Protein AF-A0A1Y3BRL7-F1 (afdb_monomer)

Sequence (358 aa):
RIEVNDNQQLIIEQSYDAEPAPTTIEWQKDGQTLPTSKRIQSSIDAGKQIVRLVIDKATSEDAGNYVCMIANNLGTAKQNTQVLVKSSAPKFLRKFEAVQVKEHEKAIFTAQYDAAATGTRIEFSKDDKLIKLDERIQLKQEQDGQFSLIINDASSDDEGKYKCKIKNDQGSDEADANLVIVKQVAAPEFKEKLQNLQTQVNDENVQLAVKVDGQPPPSVQWFHDGKPISQSSNELPFKIIDKDDGSTLIIPKVVPEHAGNYVCRSKNAQGQDETSAELIVKCAPYVVKHLEDVESNVGQDVNLTAIIKGTPKPDVVWTCNEKKIAPTDKKTERYDEASCEYSLVIHKFQEDDSGEYQ

pLDDT: mean 93.75, std 4.82, range [62.12, 98.44]

Secondary structure (DSSP, 8-state):
-EEEETTSPEEEEEE---SSPPSEEEEEETTEE----SSEEEEEETTTTEEEEEESS--GGG-EEEEEEEE-SS-EEEEEEEEEEEPPPP-EEE----EEEETTSPEEEEEEE-TTSTT-EEEEEETTEEPPP-SSEEEEE-GGGEEEEEESS--GGG-EEEEEEEEETTEEEEEEEEEEEE---EEEEEEE----EEEETT-SEEEEEEEEEEESPPEEEEEETTEEP-TT-SSS--EEEEETTEEEEEEES--GGG-EEEEEEEEETTEEEEEEEEEEEEEEEEEEE--------TTS-EEEEEEEEEESPPP---EETTEEPPPBTTEEEEEETTTTEEEEEETT--GGG-S-B-

Mean predicted aligned error: 11.74 Å

InterPro domains:
  IPR003598 Immunoglobulin subtype 2 [SM00408] (5-75)
  IPR003598 Immunoglobulin subtype 2 [SM00408] (201-271)
  IPR003598 Immunoglobulin subtype 2 [SM00408] (297-358)
  IPR003599 Immunoglobulin domain subtype [SM00409] (2-86)
  IPR003599 Immunoglobulin domain subtype [SM00409] (96-182)
  IPR003599 Immunoglobulin domain subtype [SM00409] (195-282)
  IPR007110 Immunoglobulin-like domain [PS50835] (1-84)
  IPR007110 Immunoglobulin-like domain [PS50835] (90-180)
  IPR007110 Immunoglobulin-like domain [PS50835] (188-280)
  IPR007110 Immunoglobulin-like domain [PS50835] (285-358)
  IPR013098 Immunoglobulin I-set [PF07679] (2-85)
  IPR013098 Immunoglobulin I-set [PF07679] (90-180)
  IPR013098 Immunoglobulin I-set [PF07679] (188-281)
  IPR013098 Immunoglobulin I-set [PF07679] (285-358)
  IPR013783 Immunoglobulin-like fold [G3DSA:2.60.40.10] (1-88)
  IPR013783 Immunoglobulin-like fold [G3DSA:2.60.40.10] (89-183)
  IPR013783 Immunoglobulin-like fold [G3DSA:2.60.40.10] (184-283)
  IPR013783 Immunoglobulin-like fold [G3DSA:2.60.40.10] (284-358)
  IPR036179 Immunoglobulin-like domain superfamily [SSF48726] (16-86)
  IPR036179 Immunoglobulin-like domain superfamily [SSF48726] (90-182)

Nearest PDB structures (foldseek):
  1ya5-assembly1_B  TM=8.426E-01  e=7.537E-19  Homo sapiens
  6fwx-assembly2_B  TM=4.700E-01  e=4.300E-19  Homo sapiens
  4wrm-assembly1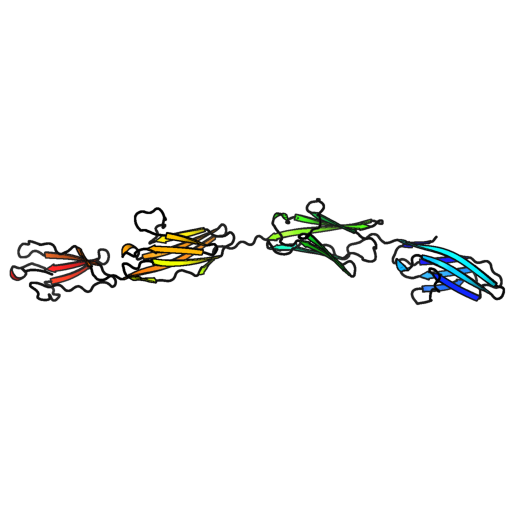_A  TM=3.027E-01  e=1.875E-17  Homo sapiens
  2jll-assembly1_A  TM=3.665E-01  e=1.221E-14  Homo sapiens
  2xyc-assembly1_A  TM=3.779E-01  e=9.394E-14  Homo sapiens

Structure (mmCIF, N/CA/C/O backbone):
data_AF-A0A1Y3BRL7-F1
#
_entry.id   AF-A0A1Y3BRL7-F1
#
loop_
_atom_site.group_PDB
_atom_site.id
_atom_site.type_symbol
_atom_site.label_atom_id
_atom_site.label_alt_id
_atom_site.label_comp_id
_atom_site.label_asym_id
_atom_site.label_entity_id
_atom_site.label_seq_id
_atom_site.pdbx_PDB_ins_code
_atom_site.Cartn_x
_atom_site.Cartn_y
_atom_site.Cartn_z
_atom_site.occupancy
_atom_site.B_iso_or_equiv
_atom_site.auth_seq_id
_atom_site.auth_comp_id
_atom_site.auth_asym_id
_atom_site.auth_atom_id
_atom_site.pdbx_PDB_model_num
ATOM 1 N N . ARG A 1 1 ? -3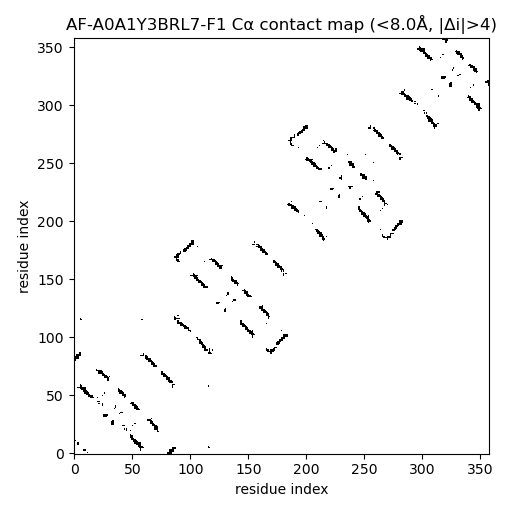8.279 -2.862 52.562 1.00 86.00 1 ARG A N 1
ATOM 2 C CA . ARG A 1 1 ? -37.442 -2.970 51.343 1.00 86.00 1 ARG A CA 1
ATOM 3 C C . ARG A 1 1 ? -36.018 -2.626 51.737 1.00 86.00 1 ARG A C 1
ATOM 5 O O . ARG A 1 1 ? -35.857 -1.649 52.456 1.00 86.00 1 ARG A O 1
ATOM 12 N N . ILE A 1 2 ? -35.040 -3.416 51.309 1.00 93.44 2 ILE A N 1
ATOM 13 C CA . ILE A 1 2 ? -33.608 -3.201 51.542 1.00 93.44 2 ILE A CA 1
ATOM 14 C C . ILE A 1 2 ? -32.948 -2.933 50.192 1.00 93.44 2 ILE A C 1
ATOM 16 O O . ILE A 1 2 ? -33.287 -3.573 49.197 1.00 93.44 2 ILE A O 1
ATOM 20 N N . GLU A 1 3 ? -32.038 -1.969 50.158 1.00 91.94 3 GLU A N 1
ATOM 21 C CA . GLU A 1 3 ? -31.237 -1.656 48.980 1.00 91.94 3 GLU A CA 1
ATOM 22 C C . GLU A 1 3 ? -29.764 -1.810 49.338 1.00 91.94 3 GLU A C 1
ATOM 24 O O . GLU A 1 3 ? -29.326 -1.318 50.376 1.00 91.94 3 GLU A O 1
ATOM 29 N N . VAL A 1 4 ? -29.015 -2.497 48.485 1.00 90.81 4 VAL A N 1
ATOM 30 C CA . VAL A 1 4 ? -27.577 -2.727 48.647 1.00 90.81 4 VAL A CA 1
ATOM 31 C C . VAL A 1 4 ? -26.896 -2.460 47.312 1.00 90.81 4 VAL A C 1
ATOM 33 O O . VAL A 1 4 ? -27.490 -2.717 46.267 1.00 90.81 4 VAL A O 1
ATOM 36 N N . ASN A 1 5 ? -25.683 -1.916 47.321 1.00 86.00 5 ASN A N 1
ATOM 37 C CA . ASN A 1 5 ? -24.916 -1.793 46.085 1.00 86.00 5 ASN A CA 1
ATOM 38 C C . ASN A 1 5 ? -24.221 -3.120 45.765 1.00 86.00 5 ASN A C 1
ATOM 40 O O . ASN A 1 5 ? -23.852 -3.875 46.665 1.00 86.00 5 ASN A O 1
ATOM 44 N N . ASP A 1 6 ? -24.019 -3.381 44.483 1.00 85.06 6 ASP A N 1
ATOM 45 C CA . ASP A 1 6 ? -23.290 -4.540 43.989 1.00 85.06 6 ASP A CA 1
ATOM 46 C C . ASP A 1 6 ? -21.889 -4.623 44.626 1.00 85.06 6 ASP A C 1
ATOM 48 O O . ASP A 1 6 ? -21.263 -3.602 44.939 1.00 85.06 6 ASP A O 1
ATOM 52 N N . ASN A 1 7 ? -21.427 -5.845 44.888 1.00 83.50 7 ASN A N 1
ATOM 53 C CA . ASN A 1 7 ? -20.212 -6.176 45.637 1.00 83.50 7 ASN A CA 1
ATOM 54 C C . ASN A 1 7 ? -20.150 -5.690 47.101 1.00 83.50 7 ASN A C 1
ATOM 56 O O . ASN A 1 7 ? -19.140 -5.928 47.769 1.00 83.50 7 ASN A O 1
ATOM 60 N N . GLN A 1 8 ? -21.201 -5.068 47.648 1.00 88.62 8 GLN A N 1
ATOM 61 C CA . GLN A 1 8 ? -21.295 -4.788 49.085 1.00 88.62 8 GLN A CA 1
ATOM 62 C C . GLN A 1 8 ? -21.966 -5.933 49.846 1.00 88.62 8 GLN A C 1
ATOM 64 O O . GLN A 1 8 ? -22.638 -6.788 49.276 1.00 88.62 8 GLN A O 1
ATOM 69 N N . GLN A 1 9 ? -21.776 -5.956 51.162 1.00 94.75 9 GLN A N 1
ATOM 70 C CA . GLN A 1 9 ? -22.430 -6.928 52.027 1.00 94.75 9 GLN A CA 1
ATOM 71 C C . GLN A 1 9 ? -23.920 -6.587 52.177 1.00 94.75 9 GLN A C 1
ATOM 73 O O . GLN A 1 9 ? -24.270 -5.490 52.617 1.00 94.75 9 GLN A O 1
ATOM 78 N N . LEU A 1 10 ? -24.797 -7.535 51.847 1.00 96.00 10 LEU A N 1
ATOM 79 C CA . LEU A 1 10 ? -26.226 -7.438 52.130 1.00 96.00 10 LEU A CA 1
ATOM 80 C C . LEU A 1 10 ? -26.496 -7.982 53.529 1.00 96.00 10 LEU A C 1
ATOM 82 O O . LEU A 1 10 ? -26.147 -9.121 53.838 1.00 96.00 10 LEU A O 1
ATOM 86 N N . ILE A 1 11 ? -27.162 -7.180 54.356 1.00 96.94 11 ILE A N 1
ATOM 87 C CA . ILE A 1 11 ? -27.594 -7.573 55.695 1.00 96.94 11 ILE A CA 1
ATOM 88 C C . ILE A 1 11 ? -29.110 -7.416 55.769 1.00 96.94 11 ILE A C 1
ATOM 90 O O . ILE A 1 11 ? -29.628 -6.308 55.625 1.00 96.94 11 ILE A O 1
ATOM 94 N N . ILE A 1 12 ? -29.818 -8.520 56.006 1.00 96.44 12 ILE A N 1
ATOM 95 C CA . ILE A 1 12 ? -31.239 -8.506 56.362 1.00 96.44 12 ILE A CA 1
ATOM 96 C C . ILE A 1 12 ? -31.330 -8.783 57.853 1.00 96.44 12 ILE A C 1
ATOM 98 O O . ILE A 1 12 ? -31.041 -9.888 58.304 1.00 96.44 12 ILE A O 1
ATOM 102 N N . GLU A 1 13 ? -31.715 -7.767 58.613 1.00 95.94 13 GLU A N 1
ATOM 103 C CA . GLU A 1 13 ? -31.879 -7.851 60.058 1.00 95.94 13 GLU A CA 1
ATOM 104 C C . GLU A 1 13 ? -33.346 -7.633 60.422 1.00 95.94 13 GLU A C 1
ATOM 106 O O . GLU A 1 13 ? -33.973 -6.686 59.941 1.00 95.94 13 GLU A O 1
ATOM 111 N N . GLN A 1 14 ? -33.907 -8.526 61.235 1.00 94.12 14 GLN A N 1
ATOM 112 C CA . GLN A 1 14 ? -35.291 -8.437 61.695 1.00 94.12 14 GLN A CA 1
ATOM 113 C C . GLN A 1 14 ? -35.347 -8.692 63.199 1.00 94.12 14 GLN A C 1
ATOM 115 O O . GLN A 1 14 ? -34.755 -9.651 63.693 1.00 94.12 14 GLN A O 1
ATOM 120 N N . SER A 1 15 ? -36.060 -7.837 63.927 1.00 95.12 15 SER A N 1
ATOM 121 C CA . SER A 1 15 ? -36.380 -8.082 65.330 1.00 95.12 15 SER A CA 1
ATOM 122 C C . SER A 1 15 ? -37.530 -9.080 65.445 1.00 95.12 15 SER A C 1
ATOM 124 O O . SER A 1 15 ? -38.408 -9.141 64.580 1.00 95.12 15 SER A O 1
ATOM 126 N N . TYR A 1 16 ? -37.539 -9.848 66.526 1.00 94.81 16 TYR A N 1
ATOM 127 C CA . TYR A 1 16 ? -38.643 -10.731 66.876 1.00 94.81 16 TYR A CA 1
ATOM 128 C C . TYR A 1 16 ? -39.077 -10.492 68.319 1.00 94.81 16 TYR A C 1
ATOM 130 O O . TYR A 1 16 ? -38.299 -10.020 69.138 1.00 94.81 16 TYR A O 1
ATOM 138 N N . ASP A 1 17 ? -40.315 -10.857 68.630 1.00 94.19 17 ASP A N 1
ATOM 139 C CA . ASP A 1 17 ? -40.830 -10.885 69.996 1.00 94.19 17 ASP A CA 1
ATOM 140 C C . ASP A 1 17 ? -41.439 -12.269 70.234 1.00 94.19 17 ASP A C 1
ATOM 142 O O . ASP A 1 17 ? -42.497 -12.602 69.697 1.00 94.19 17 ASP A O 1
ATOM 146 N N . ALA A 1 18 ? -40.683 -13.135 70.907 1.00 89.81 18 ALA A N 1
ATOM 147 C CA . ALA A 1 18 ? -41.064 -14.520 71.148 1.00 89.81 18 ALA A CA 1
ATOM 148 C C . ALA A 1 18 ? -40.406 -15.040 72.427 1.00 89.81 18 ALA A C 1
ATOM 150 O O . ALA A 1 18 ? -39.186 -14.949 72.595 1.00 89.81 18 ALA A O 1
ATOM 151 N N . GLU A 1 19 ? -41.219 -15.650 73.288 1.00 91.12 19 GLU A N 1
ATOM 152 C CA . GLU A 1 19 ? -40.777 -16.332 74.497 1.00 91.12 19 GLU A CA 1
ATOM 153 C C . GLU A 1 19 ? -41.380 -17.749 74.535 1.00 91.12 19 GLU A C 1
ATOM 155 O O . GLU A 1 19 ? -42.604 -17.885 74.505 1.00 91.12 19 GLU A O 1
ATOM 160 N N . PRO A 1 20 ? -40.560 -18.820 74.565 1.00 93.62 20 PRO A N 1
ATOM 161 C CA . PRO A 1 20 ? -39.093 -18.834 74.508 1.00 93.62 20 PRO A CA 1
ATOM 162 C C . PRO A 1 20 ? -38.523 -18.309 73.179 1.00 93.62 20 PRO A C 1
ATOM 164 O O . PRO A 1 20 ? -39.216 -18.306 72.160 1.00 93.62 20 PRO A O 1
ATOM 167 N N . ALA A 1 21 ? -37.248 -17.906 73.178 1.00 93.62 21 ALA A N 1
ATOM 168 C CA . ALA A 1 21 ? -36.569 -17.457 71.964 1.00 93.62 21 ALA A CA 1
ATOM 169 C C . ALA A 1 21 ? -36.653 -18.517 70.839 1.00 93.62 21 ALA A C 1
ATOM 171 O O . ALA A 1 21 ? -36.630 -19.719 71.128 1.00 93.62 21 ALA A O 1
ATOM 172 N N . PRO A 1 22 ? -36.727 -18.104 69.560 1.00 95.12 22 PRO A N 1
ATOM 173 C CA . PRO A 1 22 ? -36.745 -19.021 68.431 1.00 95.12 22 PRO A CA 1
ATOM 174 C C . PRO A 1 22 ? -35.535 -19.952 68.437 1.00 95.12 22 PRO A C 1
ATOM 176 O O . PRO A 1 22 ? -34.395 -19.521 68.601 1.00 95.12 22 PRO A O 1
ATOM 179 N N . THR A 1 23 ? -35.791 -21.238 68.224 1.00 94.00 23 THR A N 1
ATOM 180 C CA . THR A 1 23 ? -34.758 -22.275 68.134 1.00 94.00 23 THR A CA 1
ATOM 181 C C . THR A 1 23 ? -34.309 -22.519 66.699 1.00 94.00 23 THR A C 1
ATOM 183 O O . THR A 1 23 ? -33.236 -23.073 66.479 1.00 94.00 23 THR A O 1
ATOM 186 N N . THR A 1 24 ? -35.116 -22.119 65.714 1.00 93.75 24 THR A N 1
ATOM 187 C CA . THR A 1 24 ? -34.815 -22.308 64.292 1.00 93.75 24 THR A CA 1
ATOM 188 C C . THR A 1 24 ? -35.116 -21.050 63.492 1.00 93.75 24 THR A C 1
ATOM 190 O O . THR A 1 24 ? -36.101 -20.358 63.757 1.00 93.75 24 THR A O 1
ATOM 193 N N . ILE A 1 25 ? -34.297 -20.813 62.471 1.00 95.62 25 ILE A N 1
ATOM 194 C CA . ILE A 1 25 ? -34.492 -19.790 61.450 1.00 95.62 25 ILE A CA 1
ATOM 195 C C . ILE A 1 25 ? -34.314 -20.421 60.071 1.00 95.62 25 ILE A C 1
ATOM 197 O O . ILE A 1 25 ? -33.352 -21.150 59.836 1.00 95.62 25 ILE A O 1
ATOM 201 N N . GLU A 1 26 ? -35.228 -20.118 59.160 1.00 96.12 26 GLU A N 1
ATOM 202 C CA . GLU A 1 26 ? -35.153 -20.485 57.752 1.00 96.12 26 GLU A CA 1
ATOM 203 C C . GLU A 1 26 ? -35.385 -19.237 56.898 1.00 96.12 26 GLU A C 1
ATOM 205 O O . GLU A 1 26 ? -36.304 -18.454 57.145 1.00 96.12 26 GLU A O 1
ATOM 210 N N . TRP A 1 27 ? -34.545 -19.053 55.884 1.00 97.38 27 TRP A N 1
ATOM 211 C CA . TRP A 1 27 ? -34.709 -18.001 54.890 1.00 97.38 27 TRP A CA 1
ATOM 212 C C . TRP A 1 27 ? -35.154 -18.612 53.571 1.00 97.38 27 TRP A C 1
ATOM 214 O O . TRP A 1 27 ? -34.623 -19.637 53.149 1.00 97.38 27 TRP A O 1
ATOM 224 N N . GLN A 1 28 ? -36.092 -17.958 52.897 1.00 97.56 28 GLN A N 1
ATOM 225 C CA . GLN A 1 28 ? -36.460 -18.265 51.520 1.00 97.56 28 GLN A CA 1
ATOM 226 C C . GLN A 1 28 ? -36.227 -17.045 50.637 1.00 97.56 28 GLN A C 1
ATOM 228 O O . GLN A 1 28 ? -36.593 -15.939 51.026 1.00 97.56 28 GLN A O 1
ATOM 233 N N . LYS A 1 29 ? -35.662 -17.244 49.447 1.00 97.19 29 LYS A N 1
ATOM 234 C CA . LYS A 1 29 ? -35.589 -16.241 48.381 1.00 97.19 29 LYS A CA 1
ATOM 235 C C . LYS A 1 29 ? -36.513 -16.676 47.253 1.00 97.19 29 LYS A C 1
ATOM 237 O O . LYS A 1 29 ? -36.387 -17.789 46.753 1.00 97.19 29 LYS A O 1
ATOM 242 N N . ASP A 1 30 ? -37.459 -15.818 46.887 1.00 96.44 30 ASP A N 1
ATOM 243 C CA . ASP A 1 30 ? -38.407 -16.050 45.789 1.00 96.44 30 ASP A CA 1
ATOM 244 C C . ASP A 1 30 ? -39.142 -17.409 45.903 1.00 96.44 30 ASP A C 1
ATOM 246 O O . ASP A 1 30 ? -39.432 -18.079 44.915 1.00 96.44 30 ASP A O 1
ATOM 250 N N . GLY A 1 31 ? -39.435 -17.827 47.142 1.00 94.06 31 GLY A N 1
ATOM 251 C CA . GLY A 1 31 ? -40.122 -19.085 47.464 1.00 94.06 31 GLY A CA 1
ATOM 252 C C . GLY A 1 31 ? -39.225 -20.323 47.576 1.00 94.06 31 GLY A C 1
ATOM 253 O O . GLY A 1 31 ? -39.727 -21.392 47.915 1.00 94.06 31 GLY A O 1
ATOM 254 N N . GLN A 1 32 ? -37.917 -20.203 47.339 1.00 96.06 32 GLN A N 1
ATOM 255 C CA . GLN A 1 32 ? -36.956 -21.300 47.490 1.00 96.06 32 GLN A CA 1
ATOM 256 C C . GLN A 1 32 ? -36.140 -21.141 48.771 1.00 96.06 32 GLN A C 1
ATOM 258 O O . GLN A 1 32 ? -35.668 -20.044 49.069 1.00 96.06 32 GLN A O 1
ATOM 263 N N . THR A 1 33 ? -35.946 -22.227 49.523 1.00 95.38 33 THR A N 1
ATOM 264 C CA . THR A 1 33 ? -35.093 -22.224 50.721 1.00 95.38 33 THR A CA 1
ATOM 265 C C . THR A 1 33 ? -33.673 -21.817 50.350 1.00 95.38 33 THR A C 1
ATOM 267 O O . THR A 1 33 ? -33.055 -22.396 49.457 1.00 95.38 33 THR A O 1
ATOM 270 N N . LEU A 1 34 ? -33.163 -20.803 51.043 1.00 95.25 34 LEU A N 1
ATOM 271 C CA . LEU A 1 34 ? -31.846 -20.241 50.810 1.00 95.25 34 LEU A CA 1
ATOM 272 C C . LEU A 1 34 ? -30.807 -21.037 51.619 1.00 95.25 34 LEU A C 1
ATOM 274 O O . LEU A 1 34 ? -30.842 -20.999 52.852 1.00 95.25 34 LEU A O 1
ATOM 278 N N . PRO A 1 35 ? -29.885 -21.766 50.970 1.00 92.38 35 PRO A N 1
ATOM 279 C CA . PRO A 1 35 ? -28.910 -22.583 51.678 1.00 92.38 35 PRO A CA 1
ATOM 280 C C . PRO A 1 35 ? -27.850 -21.718 52.367 1.00 92.38 35 PRO A C 1
ATOM 282 O O . PRO A 1 35 ? -27.392 -20.707 51.828 1.00 92.38 35 PRO A O 1
ATOM 285 N N . THR A 1 36 ? -27.401 -22.156 53.543 1.00 90.19 36 THR A N 1
ATOM 286 C CA . THR A 1 36 ? -26.259 -21.540 54.221 1.00 90.19 36 THR A CA 1
ATOM 287 C C . THR A 1 36 ? -24.946 -21.958 53.558 1.00 90.19 36 THR A C 1
ATOM 289 O O . THR A 1 36 ? -24.778 -23.075 53.068 1.00 90.19 36 THR A O 1
ATOM 292 N N . SER A 1 37 ? -23.991 -21.036 53.506 1.00 95.06 37 SER A N 1
ATOM 293 C CA . SER A 1 37 ? -22.660 -21.239 52.934 1.00 95.06 37 SER A CA 1
ATOM 294 C C . SER A 1 37 ? -21.662 -20.259 53.558 1.00 95.06 37 SER A C 1
ATOM 296 O O . SER A 1 37 ? -22.011 -19.457 54.421 1.00 95.06 37 SER A O 1
ATOM 298 N N . LYS A 1 38 ? -20.401 -20.264 53.102 1.00 94.94 38 LYS A N 1
ATOM 299 C CA . LYS A 1 38 ? -19.438 -19.225 53.510 1.00 94.94 38 LYS A CA 1
ATOM 300 C C . LYS A 1 38 ? -19.900 -17.818 53.109 1.00 94.94 38 LYS A C 1
ATOM 302 O O . LYS A 1 38 ? -19.640 -16.882 53.858 1.00 94.94 38 LYS A O 1
ATOM 307 N N . ARG A 1 39 ? -20.582 -17.698 51.960 1.00 96.00 39 ARG A N 1
ATOM 308 C CA . ARG A 1 39 ? -21.109 -16.436 51.419 1.00 96.00 39 ARG A CA 1
ATOM 309 C C . ARG A 1 39 ? -22.421 -16.024 52.085 1.00 96.00 39 ARG A C 1
ATOM 311 O O . ARG A 1 39 ? -22.633 -14.839 52.289 1.00 96.00 39 ARG A O 1
ATOM 318 N N . ILE A 1 40 ? -23.283 -16.992 52.405 1.00 97.25 40 ILE A N 1
ATOM 319 C CA . ILE A 1 40 ? -24.639 -16.774 52.929 1.00 97.25 40 ILE A CA 1
ATOM 320 C C . ILE A 1 40 ? -24.722 -17.325 54.352 1.00 97.25 40 ILE A C 1
ATOM 322 O O . ILE A 1 40 ? -24.769 -18.538 54.549 1.00 97.25 40 ILE A O 1
ATOM 326 N N . GLN A 1 41 ? -24.759 -16.447 55.347 1.00 96.75 41 GLN A N 1
ATOM 327 C CA . GLN A 1 41 ? -24.772 -16.823 56.761 1.00 96.75 41 GLN A CA 1
ATOM 328 C C . GLN A 1 41 ? -26.053 -16.336 57.432 1.00 96.75 41 GLN A C 1
ATOM 330 O O . GLN A 1 41 ? -26.456 -15.191 57.242 1.00 96.75 41 GLN A O 1
ATOM 335 N N . SER A 1 42 ? -26.677 -17.187 58.245 1.00 96.00 42 SER A N 1
ATOM 336 C CA . SER A 1 42 ? -27.856 -16.835 59.040 1.00 96.00 42 SER A CA 1
ATOM 337 C C . SER A 1 42 ? -27.609 -17.065 60.526 1.00 96.00 42 SER A C 1
ATOM 339 O O . SER A 1 42 ? -27.034 -18.090 60.895 1.00 96.00 42 SER A O 1
ATOM 341 N N . SER A 1 43 ? -28.074 -16.160 61.383 1.00 95.38 43 SER A N 1
ATOM 342 C CA . SER A 1 43 ? -27.909 -16.271 62.836 1.00 95.38 43 SER A CA 1
ATOM 343 C C . SER A 1 43 ? -29.102 -15.719 63.619 1.00 95.38 43 SER A C 1
ATOM 345 O O . SER A 1 43 ? -29.877 -14.903 63.117 1.00 95.38 43 SER A O 1
ATOM 347 N N . ILE A 1 44 ? -29.232 -16.184 64.865 1.00 95.38 44 ILE A N 1
ATOM 348 C CA . ILE A 1 44 ? -30.176 -15.687 65.871 1.00 95.38 44 ILE A CA 1
ATOM 349 C C . ILE A 1 44 ? -29.342 -15.089 67.011 1.00 95.38 44 ILE A C 1
ATOM 351 O O . ILE A 1 44 ? -28.540 -15.796 67.622 1.00 95.38 44 ILE A O 1
ATOM 355 N N . ASP A 1 45 ? -29.509 -13.799 67.293 1.00 94.56 45 ASP A N 1
ATOM 356 C CA . ASP A 1 45 ? -28.962 -13.124 68.474 1.00 94.56 45 ASP A CA 1
ATOM 357 C C . ASP A 1 45 ? -30.077 -13.008 69.519 1.00 94.56 45 ASP A C 1
ATOM 359 O O . ASP A 1 45 ? -30.864 -12.058 69.525 1.00 94.56 45 ASP A O 1
ATOM 363 N N . ALA A 1 46 ? -30.160 -14.013 70.396 1.00 92.19 46 ALA A N 1
ATOM 364 C CA . ALA A 1 46 ? -31.212 -14.085 71.404 1.00 92.19 46 ALA A CA 1
ATOM 365 C C . ALA A 1 46 ? -31.136 -12.964 72.447 1.00 92.19 46 ALA A C 1
ATOM 367 O O . ALA A 1 46 ? -32.170 -12.539 72.957 1.00 92.19 46 ALA A O 1
ATOM 368 N N . GLY A 1 47 ? -29.932 -12.452 72.729 1.00 92.44 47 GLY A N 1
ATOM 369 C CA . GLY A 1 47 ? -29.738 -11.350 73.671 1.00 92.44 47 GLY A CA 1
ATOM 370 C C . GLY A 1 47 ? -30.280 -10.021 73.147 1.00 92.44 47 GLY A C 1
ATOM 371 O O . GLY A 1 47 ? -30.710 -9.185 73.938 1.00 92.44 47 GLY A O 1
ATOM 372 N N . LYS A 1 48 ? -30.292 -9.836 71.821 1.00 94.88 48 LYS A N 1
ATOM 373 C CA . LYS A 1 48 ? -30.858 -8.647 71.163 1.00 94.88 48 LYS A CA 1
ATOM 374 C C . LYS A 1 48 ? -32.244 -8.866 70.564 1.00 94.88 48 LYS A C 1
ATOM 376 O O . LYS A 1 48 ? -32.799 -7.920 70.019 1.00 94.88 48 LYS A O 1
ATOM 381 N N . GLN A 1 49 ? -32.777 -10.086 70.646 1.00 95.44 49 GLN A N 1
ATOM 382 C CA . GLN A 1 49 ? -34.016 -10.504 69.984 1.00 95.44 49 GLN A CA 1
ATOM 383 C C . GLN A 1 49 ? -34.022 -10.203 68.475 1.00 95.44 49 GLN A C 1
ATOM 385 O O . GLN A 1 49 ? -34.979 -9.663 67.918 1.00 95.44 49 GLN A O 1
ATOM 390 N N . ILE A 1 50 ? -32.918 -10.536 67.804 1.00 96.31 50 ILE A N 1
ATOM 391 C CA . ILE A 1 50 ? -32.716 -10.255 66.383 1.00 96.31 50 ILE A CA 1
ATOM 392 C C . ILE A 1 50 ? -32.366 -11.534 65.633 1.00 96.31 50 ILE A C 1
ATOM 394 O O . ILE A 1 50 ? -31.598 -12.369 66.107 1.00 96.31 50 ILE A O 1
ATOM 398 N N . VAL A 1 51 ? -32.877 -11.649 64.415 1.00 96.25 51 VAL A N 1
ATOM 399 C CA . VAL A 1 51 ? -32.399 -12.597 63.416 1.00 96.25 51 VAL A CA 1
ATOM 400 C C . VAL A 1 51 ? -31.719 -11.879 62.261 1.00 96.25 51 VAL A C 1
ATOM 402 O O . VAL A 1 51 ? -32.143 -10.796 61.851 1.00 96.25 51 VAL A O 1
ATOM 405 N N . ARG A 1 52 ? -30.656 -12.481 61.724 1.00 96.56 52 ARG A N 1
ATOM 406 C CA . ARG A 1 52 ? -29.828 -11.868 60.683 1.00 96.56 52 ARG A CA 1
ATOM 407 C C . ARG A 1 52 ? -29.546 -12.838 59.541 1.00 96.56 52 ARG A C 1
ATOM 409 O O . ARG A 1 52 ? -29.206 -13.993 59.785 1.00 96.56 52 ARG A O 1
ATOM 416 N N . LEU A 1 53 ? -29.637 -12.344 58.309 1.00 97.44 53 LEU A N 1
ATOM 417 C CA . LEU A 1 53 ? -29.049 -12.931 57.105 1.00 97.44 53 LEU A CA 1
ATOM 418 C C . LEU A 1 53 ? -27.938 -12.009 56.608 1.00 97.44 53 LEU A C 1
ATOM 420 O O . LEU A 1 53 ? -28.162 -10.812 56.439 1.00 97.44 53 LEU A O 1
ATOM 424 N N . VAL A 1 54 ? -26.760 -12.564 56.355 1.00 97.56 54 VAL A N 1
ATOM 425 C CA . VAL A 1 54 ? -25.624 -11.866 55.755 1.00 97.56 54 VAL A CA 1
ATOM 426 C C . VAL A 1 54 ? -25.272 -12.560 54.449 1.00 97.56 54 VAL A C 1
ATOM 428 O O . VAL A 1 54 ? -24.972 -13.754 54.452 1.00 97.56 54 VAL A O 1
ATOM 431 N N . ILE A 1 55 ? -25.293 -11.815 53.347 1.00 97.19 55 ILE A N 1
ATOM 432 C CA . ILE A 1 55 ? -24.784 -12.258 52.048 1.00 97.19 55 ILE A CA 1
ATOM 433 C C . ILE A 1 55 ? -23.557 -11.410 51.712 1.00 97.19 55 ILE A C 1
ATOM 435 O O . ILE A 1 55 ? -23.661 -10.195 51.531 1.00 97.19 55 ILE A O 1
ATOM 439 N N . ASP A 1 56 ? -22.387 -12.042 51.665 1.00 94.69 56 ASP A N 1
ATOM 440 C CA . ASP A 1 56 ? -21.145 -11.381 51.267 1.00 94.69 56 ASP A CA 1
ATOM 441 C C . ASP A 1 56 ? -21.099 -11.167 49.747 1.00 94.69 56 ASP A C 1
ATOM 443 O O . ASP A 1 56 ? -21.469 -12.065 48.984 1.00 94.69 56 ASP A O 1
ATOM 447 N N . LYS A 1 57 ? -20.636 -9.980 49.332 1.00 90.06 57 LYS A N 1
ATOM 448 C CA . LYS A 1 57 ? -20.584 -9.515 47.934 1.00 90.06 57 LYS A CA 1
ATOM 449 C C . LYS A 1 57 ? -21.893 -9.770 47.177 1.00 90.06 57 LYS A C 1
ATOM 451 O O . LYS A 1 57 ? -21.993 -10.699 46.376 1.00 90.06 57 LYS A O 1
ATOM 456 N N . ALA A 1 58 ? -22.902 -8.952 47.467 1.00 90.62 58 ALA A N 1
ATOM 457 C CA . ALA A 1 58 ? -24.192 -9.010 46.795 1.00 90.62 58 ALA A CA 1
ATOM 458 C C . ALA A 1 58 ? -24.031 -8.830 45.280 1.00 90.62 58 ALA A C 1
ATOM 460 O O . ALA A 1 58 ? -23.280 -7.965 44.834 1.00 90.62 58 ALA A O 1
ATOM 461 N N . THR A 1 59 ? -24.765 -9.632 44.519 1.00 88.31 59 THR A N 1
ATOM 462 C CA . THR A 1 59 ? -24.832 -9.596 43.055 1.00 88.31 59 THR A CA 1
ATOM 463 C C . THR A 1 59 ? -26.259 -9.321 42.599 1.00 88.31 59 THR A C 1
ATOM 465 O O . THR A 1 59 ? -27.203 -9.451 43.378 1.00 88.31 59 THR A O 1
ATOM 468 N N . SER A 1 60 ? -26.463 -9.007 41.320 1.00 85.50 60 SER A N 1
ATOM 469 C CA . SER A 1 60 ? -27.822 -8.879 40.765 1.00 85.50 60 SER A CA 1
ATOM 470 C C . SER A 1 60 ? -28.720 -10.111 41.001 1.00 85.50 60 SER A C 1
ATOM 472 O O . SER A 1 60 ? -29.930 -9.952 41.163 1.00 85.50 60 SER A O 1
ATOM 474 N N . GLU A 1 61 ? -28.149 -11.316 41.118 1.00 89.75 61 GLU A N 1
ATOM 475 C CA . GLU A 1 61 ? -28.882 -12.554 41.427 1.00 89.75 61 GLU A CA 1
ATOM 476 C C . GLU A 1 61 ? -29.430 -12.590 42.859 1.00 89.75 61 GLU A C 1
ATOM 478 O O . GLU A 1 61 ? -30.397 -13.302 43.138 1.00 89.75 61 GLU A O 1
ATOM 483 N N . ASP A 1 62 ? -28.853 -11.802 43.768 1.00 93.12 62 ASP A N 1
ATOM 484 C CA . ASP A 1 62 ? -29.303 -11.684 45.154 1.00 93.12 62 ASP A CA 1
ATOM 485 C C . ASP A 1 62 ? -30.518 -10.752 45.293 1.00 93.12 62 ASP A C 1
ATOM 487 O O . ASP A 1 62 ? -31.145 -10.720 46.354 1.00 93.12 62 ASP A O 1
ATOM 491 N N . ALA A 1 63 ? -30.905 -10.027 44.238 1.00 93.06 63 ALA A N 1
ATOM 492 C CA . ALA A 1 63 ? -32.150 -9.267 44.220 1.00 93.06 63 ALA A CA 1
ATOM 493 C C . ALA A 1 63 ? -33.357 -10.216 44.216 1.00 93.06 63 ALA A C 1
ATOM 495 O O . ALA A 1 63 ? -33.350 -11.260 43.561 1.00 93.06 63 ALA A O 1
ATOM 496 N N . GLY A 1 64 ? -34.406 -9.861 44.953 1.00 95.19 64 GLY A N 1
ATOM 497 C CA . GLY A 1 64 ? -35.590 -10.707 45.071 1.00 95.19 64 GLY A CA 1
ATOM 498 C C . GLY A 1 64 ? -36.363 -10.470 46.356 1.00 95.19 64 GLY A C 1
ATOM 499 O O . GLY A 1 64 ? -36.081 -9.547 47.126 1.00 95.19 64 GLY A O 1
ATOM 500 N N . ASN A 1 65 ? -37.362 -11.307 46.580 1.00 97.38 65 ASN A N 1
ATOM 501 C CA . ASN A 1 65 ? -38.210 -11.256 47.754 1.00 97.38 65 ASN A CA 1
ATOM 502 C C . ASN A 1 65 ? -37.765 -12.303 48.786 1.00 97.38 65 ASN A C 1
ATOM 504 O O . ASN A 1 65 ? -37.806 -13.503 48.516 1.00 97.38 65 ASN A O 1
ATOM 508 N N . TYR A 1 66 ? -37.363 -11.850 49.973 1.00 97.56 66 TYR A N 1
ATOM 509 C CA . TYR A 1 66 ? -36.848 -12.695 51.047 1.00 97.56 66 TYR A CA 1
ATOM 510 C C . TYR A 1 66 ? -37.884 -12.888 52.148 1.00 97.56 66 TYR A C 1
ATOM 512 O O . TYR A 1 66 ? -38.363 -11.916 52.729 1.00 97.56 66 TYR A O 1
ATOM 520 N N . VAL A 1 67 ? -38.169 -14.139 52.493 1.00 97.56 67 VAL A N 1
ATOM 521 C CA . VAL A 1 67 ? -39.033 -14.507 53.616 1.00 97.56 67 VAL A CA 1
ATOM 522 C C . VAL A 1 67 ? -38.168 -15.076 54.734 1.00 97.56 67 VAL A C 1
ATOM 524 O O . VAL A 1 67 ? -37.500 -16.089 54.546 1.00 97.56 67 VAL A O 1
ATOM 527 N N . CYS A 1 68 ? -38.196 -14.438 55.900 1.00 96.75 68 CYS A N 1
ATOM 528 C CA . CYS A 1 68 ? -37.673 -15.009 57.135 1.00 96.75 68 CYS A CA 1
ATOM 529 C C . CYS A 1 68 ? -38.767 -15.837 57.803 1.00 96.75 68 CYS A C 1
ATOM 531 O O . CYS A 1 68 ? -39.903 -15.370 57.912 1.00 96.75 68 CYS A O 1
ATOM 533 N N . MET A 1 69 ? -38.439 -17.037 58.266 1.00 96.12 69 MET A N 1
ATOM 534 C CA . MET A 1 69 ? -39.324 -17.894 59.046 1.00 96.12 69 MET A CA 1
ATOM 535 C C . MET A 1 69 ? -38.601 -18.314 60.319 1.00 96.12 69 MET A C 1
ATOM 537 O O . MET A 1 69 ? -37.538 -18.926 60.261 1.00 96.12 69 MET A O 1
ATOM 541 N N . ILE A 1 70 ? -39.178 -17.988 61.468 1.00 96.12 70 ILE A N 1
ATOM 542 C CA . ILE A 1 70 ? -38.641 -18.349 62.782 1.00 96.12 70 ILE A CA 1
ATOM 543 C C . ILE A 1 70 ? -39.616 -19.280 63.492 1.00 96.12 70 ILE A C 1
ATOM 545 O O . ILE A 1 70 ? -40.830 -19.151 63.316 1.00 96.12 70 ILE A O 1
ATOM 549 N N . ALA A 1 71 ? -39.102 -20.209 64.295 1.00 95.94 71 ALA A N 1
ATOM 550 C CA . ALA A 1 71 ? -39.943 -21.102 65.086 1.00 95.94 71 ALA A CA 1
ATOM 551 C C . ALA A 1 71 ? -39.350 -21.415 66.460 1.00 95.94 71 ALA A C 1
ATOM 553 O O . ALA A 1 71 ? -38.129 -21.481 66.632 1.00 95.94 71 ALA A O 1
ATOM 554 N N . ASN A 1 72 ? -40.240 -21.636 67.422 1.00 94.12 72 ASN A N 1
ATOM 555 C CA . ASN A 1 72 ? -39.964 -22.239 68.723 1.00 94.12 72 ASN A CA 1
ATOM 556 C C . ASN A 1 72 ? -40.957 -23.395 68.963 1.00 94.12 72 ASN A C 1
ATOM 558 O O . ASN A 1 72 ? -41.687 -23.812 68.064 1.00 94.12 72 ASN A O 1
ATOM 562 N N . ASN A 1 73 ? -41.006 -23.916 70.187 1.00 94.81 73 ASN A N 1
ATOM 563 C CA . ASN A 1 73 ? -41.934 -24.979 70.579 1.00 94.81 73 ASN A CA 1
ATOM 564 C C . ASN A 1 73 ? -43.415 -24.551 70.644 1.00 94.81 73 ASN A C 1
ATOM 566 O O . ASN A 1 73 ? -44.274 -25.417 70.795 1.00 94.81 73 ASN A O 1
ATOM 570 N N . LEU A 1 74 ? -43.719 -23.254 70.561 1.00 94.75 74 LEU A N 1
ATOM 571 C CA . LEU A 1 74 ? -45.080 -22.715 70.634 1.00 94.75 74 LEU A CA 1
ATOM 572 C C . LEU A 1 74 ? -45.656 -22.373 69.258 1.00 94.75 74 LEU A C 1
ATOM 574 O O . LEU A 1 74 ? -46.875 -22.351 69.098 1.00 94.75 74 LEU A O 1
ATOM 578 N N . GLY A 1 75 ? -44.811 -22.122 68.258 1.00 93.88 75 GLY A N 1
ATOM 579 C CA . GLY A 1 75 ? -45.278 -21.848 66.907 1.00 93.88 75 GLY A CA 1
ATOM 580 C C . GLY A 1 75 ? -44.221 -21.263 65.982 1.00 93.88 75 GLY A C 1
ATOM 581 O O . GLY A 1 75 ? -43.019 -21.311 66.243 1.00 93.88 75 GLY A O 1
ATOM 582 N N . THR A 1 76 ? -44.707 -20.709 64.871 1.00 95.12 76 THR A N 1
ATOM 583 C CA . THR A 1 76 ? -43.892 -20.145 63.791 1.00 95.12 76 THR A CA 1
ATOM 584 C C . THR A 1 76 ? -44.355 -18.737 63.438 1.00 95.12 76 THR A C 1
ATOM 586 O O . THR A 1 76 ? -45.561 -18.504 63.345 1.00 95.12 76 THR A O 1
ATOM 589 N N . ALA A 1 77 ? -43.424 -17.840 63.131 1.00 95.19 77 ALA A N 1
ATOM 590 C CA . ALA A 1 77 ? -43.710 -16.531 62.547 1.00 95.19 77 ALA A CA 1
ATOM 591 C C . ALA A 1 77 ? -42.969 -16.373 61.215 1.00 95.19 77 ALA A C 1
ATOM 593 O O . ALA A 1 77 ? -41.913 -16.976 61.011 1.00 95.19 77 ALA A O 1
ATOM 594 N N . LYS A 1 78 ? -43.528 -15.572 60.299 1.00 95.56 78 LYS A N 1
ATOM 595 C CA . LYS A 1 78 ? -42.920 -15.278 58.995 1.00 95.56 78 LYS A CA 1
ATOM 596 C C . LYS A 1 78 ? -42.951 -13.786 58.707 1.00 95.56 78 LYS A C 1
ATOM 598 O O . LYS A 1 78 ? -43.947 -13.133 59.009 1.00 95.56 78 LYS A O 1
ATOM 603 N N . GLN A 1 79 ? -41.901 -13.273 58.077 1.00 95.44 79 GLN A N 1
ATOM 604 C CA . GLN A 1 79 ? -41.825 -11.877 57.660 1.00 95.44 79 GLN A CA 1
ATOM 605 C C . GLN A 1 79 ? -41.170 -11.738 56.290 1.00 95.44 79 GLN A C 1
ATOM 607 O O . GLN A 1 79 ? -40.188 -12.414 55.991 1.00 95.44 79 GLN A O 1
ATOM 612 N N . ASN A 1 80 ? -41.710 -10.842 55.465 1.00 95.69 80 ASN A N 1
ATOM 613 C CA . ASN A 1 80 ? -41.301 -10.683 54.074 1.00 95.69 80 ASN A CA 1
ATOM 614 C C . ASN A 1 80 ? -40.492 -9.394 53.847 1.00 95.69 80 ASN A C 1
ATOM 616 O O . ASN A 1 80 ? -40.763 -8.358 54.455 1.00 95.69 80 ASN A O 1
ATOM 620 N N . THR A 1 81 ? -39.477 -9.429 52.986 1.00 95.88 81 THR A N 1
ATOM 621 C CA . THR A 1 81 ? -38.577 -8.302 52.710 1.00 95.88 81 THR A CA 1
ATOM 622 C C . THR A 1 81 ? -38.099 -8.314 51.262 1.00 95.88 81 THR A C 1
ATOM 624 O O . THR A 1 81 ? -37.329 -9.173 50.851 1.00 95.88 81 THR A O 1
ATOM 627 N N . GLN A 1 82 ? -38.481 -7.291 50.497 1.00 96.56 82 GLN A N 1
ATOM 628 C CA . GLN A 1 82 ? -37.926 -7.069 49.163 1.00 96.56 82 GLN A CA 1
ATOM 629 C C . GLN A 1 82 ? -36.489 -6.536 49.247 1.00 96.56 82 GLN A C 1
ATOM 631 O O . GLN A 1 82 ? -36.259 -5.519 49.911 1.00 96.56 82 GLN A O 1
ATOM 636 N N . VAL A 1 83 ? -35.570 -7.160 48.516 1.00 95.69 83 VAL A N 1
ATOM 637 C CA . VAL A 1 83 ? -34.183 -6.726 48.309 1.00 95.69 83 VAL A CA 1
ATOM 638 C C . VAL A 1 83 ? -34.004 -6.250 46.869 1.00 95.69 83 VAL A C 1
ATOM 640 O O . VAL A 1 83 ? -34.420 -6.923 45.924 1.00 95.69 83 VAL A O 1
ATOM 643 N N . LEU A 1 84 ? -33.361 -5.094 46.708 1.00 91.25 84 LEU A N 1
ATOM 644 C CA . LEU A 1 84 ? -32.845 -4.605 45.433 1.00 91.25 84 LEU A CA 1
ATOM 645 C C . LEU A 1 84 ? -31.321 -4.486 45.517 1.00 91.25 84 LEU A C 1
ATOM 647 O O . LEU A 1 84 ? -30.806 -3.857 46.442 1.00 91.25 84 LEU A O 1
ATOM 651 N N . VAL A 1 85 ? -30.624 -5.021 44.517 1.00 89.25 85 VAL A N 1
ATOM 652 C CA . VAL A 1 85 ? -29.184 -4.807 44.341 1.00 89.25 85 VAL A CA 1
ATOM 653 C C . VAL A 1 85 ? -28.978 -3.743 43.265 1.00 89.25 85 VAL A C 1
ATOM 655 O O . VAL A 1 85 ? -29.422 -3.908 42.129 1.00 89.25 85 VAL A O 1
ATOM 658 N N . LYS A 1 86 ? -28.374 -2.612 43.636 1.00 84.62 86 LYS A N 1
ATOM 659 C CA . LYS A 1 86 ? -28.042 -1.508 42.730 1.00 84.62 86 LYS A CA 1
ATOM 660 C C . LYS A 1 86 ? -26.676 -1.758 42.107 1.00 84.62 86 LYS A C 1
ATOM 662 O O . LYS A 1 86 ? -25.716 -1.989 42.829 1.00 84.62 86 LYS A O 1
ATOM 667 N N . SER A 1 87 ? -26.577 -1.651 40.786 1.00 83.06 87 SER A N 1
ATOM 668 C CA . SER A 1 87 ? -25.290 -1.687 40.082 1.00 83.06 87 SER A CA 1
ATOM 669 C C . SER A 1 87 ? -24.327 -0.608 40.599 1.00 83.06 87 SER A C 1
ATOM 671 O O . SER A 1 87 ? -24.762 0.402 41.144 1.00 83.06 87 SER A O 1
ATOM 673 N N . SER A 1 88 ? -23.023 -0.769 40.386 1.00 86.25 88 SER A N 1
ATOM 674 C CA . SER A 1 88 ? -22.042 0.316 40.525 1.00 86.25 88 SER A CA 1
ATOM 675 C C . SER A 1 88 ? -21.964 1.160 39.242 1.00 86.25 88 SER A C 1
ATOM 677 O O . SER A 1 88 ? -22.421 0.727 38.181 1.00 86.25 88 SER A O 1
ATOM 679 N N . ALA A 1 89 ? -21.402 2.374 39.326 1.00 90.69 89 ALA A N 1
ATOM 680 C CA . ALA A 1 89 ? -21.047 3.155 38.138 1.00 90.69 89 ALA A CA 1
ATOM 681 C C . ALA A 1 89 ? -19.896 2.458 37.383 1.00 90.69 89 ALA A C 1
ATOM 683 O O . ALA A 1 89 ? -18.932 2.039 38.033 1.00 90.69 89 ALA A O 1
ATOM 684 N N . PRO A 1 90 ? -19.964 2.341 36.044 1.00 93.94 90 PRO A N 1
ATOM 685 C CA . PRO A 1 90 ? -18.963 1.625 35.271 1.00 93.94 90 PRO A CA 1
ATOM 686 C C . PRO A 1 90 ? -17.618 2.340 35.332 1.00 93.94 90 PRO A C 1
ATOM 688 O O . PRO A 1 90 ? -17.554 3.570 35.346 1.00 93.94 90 PRO A O 1
ATOM 691 N N . LYS A 1 91 ? -16.542 1.555 35.351 1.00 94.81 91 LYS A N 1
ATOM 692 C CA . LYS A 1 91 ? -15.162 2.048 35.341 1.00 94.81 91 LYS A CA 1
ATOM 693 C C . LYS A 1 91 ? -14.340 1.265 34.342 1.00 94.81 91 LYS A C 1
ATOM 695 O O . LYS A 1 91 ? -14.474 0.042 34.259 1.00 94.81 91 LYS A O 1
ATOM 700 N N . PHE A 1 92 ? -13.463 1.955 33.626 1.00 97.44 92 PHE A N 1
ATOM 701 C CA . PHE A 1 92 ? -12.472 1.285 32.799 1.00 97.44 92 PHE A CA 1
ATOM 702 C C . PHE A 1 92 ? -11.451 0.560 33.676 1.00 97.44 92 PHE A C 1
ATOM 704 O O . PHE A 1 92 ? -10.775 1.176 34.498 1.00 97.44 92 PHE A O 1
ATOM 711 N N . LEU A 1 93 ? -11.309 -0.744 33.452 1.00 96.56 93 LEU A N 1
ATOM 712 C CA . LEU A 1 93 ? -10.182 -1.539 33.942 1.00 96.56 93 LEU A CA 1
ATOM 713 C C . LEU A 1 93 ? -8.995 -1.419 32.980 1.00 96.56 93 LEU A C 1
ATOM 715 O O . LEU A 1 93 ? -7.849 -1.314 33.412 1.00 96.56 93 LEU A O 1
ATOM 719 N N . ARG A 1 94 ? -9.283 -1.359 31.673 1.00 96.94 94 ARG A N 1
ATOM 720 C CA . ARG A 1 94 ? -8.319 -1.066 30.611 1.00 96.94 94 ARG A CA 1
ATOM 721 C C . ARG A 1 94 ? -8.920 -0.065 29.628 1.00 96.94 94 ARG A C 1
ATOM 723 O O . ARG A 1 94 ? -9.974 -0.321 29.049 1.00 96.94 94 ARG A O 1
ATOM 730 N N . LYS A 1 95 ? -8.251 1.075 29.457 1.00 95.19 95 LYS A N 1
ATOM 731 C CA . LYS A 1 95 ? -8.632 2.129 28.503 1.00 95.19 95 LYS A CA 1
ATOM 732 C C . LYS A 1 95 ? -8.074 1.831 27.110 1.00 95.19 95 LYS A C 1
ATOM 734 O O . LYS A 1 95 ? -7.231 0.950 26.959 1.00 95.19 95 LYS A O 1
ATOM 739 N N . PHE A 1 96 ? -8.540 2.580 26.113 1.00 87.94 96 PHE A N 1
ATOM 740 C CA . PHE A 1 96 ? -7.940 2.552 24.783 1.00 87.94 96 PHE A CA 1
ATOM 741 C C . PHE A 1 96 ? -6.474 2.965 24.816 1.00 87.94 96 PHE A C 1
ATOM 743 O O . PHE A 1 96 ? -6.062 3.810 25.609 1.00 87.94 96 PHE A O 1
ATOM 750 N N . GLU A 1 97 ? -5.727 2.407 23.876 1.00 92.88 97 GLU A N 1
ATOM 751 C CA . GLU A 1 97 ? -4.386 2.843 23.523 1.00 92.88 97 GLU A CA 1
ATOM 752 C C . GLU A 1 97 ? -4.424 3.424 22.105 1.00 92.88 97 GLU A C 1
ATOM 754 O O . GLU A 1 97 ? -5.341 3.135 21.331 1.00 92.88 97 GLU A O 1
ATOM 759 N N . ALA A 1 98 ? -3.457 4.283 21.776 1.00 96.31 98 ALA A N 1
ATOM 760 C CA . ALA A 1 98 ? -3.340 4.821 20.427 1.00 96.31 98 ALA A CA 1
ATOM 761 C C . ALA A 1 98 ? -3.093 3.685 19.423 1.00 96.31 98 ALA A C 1
ATOM 763 O O . ALA A 1 98 ? -2.288 2.789 19.677 1.00 96.31 98 ALA A O 1
ATOM 764 N N . VAL A 1 99 ? -3.779 3.744 18.284 1.00 97.12 99 VAL A N 1
ATOM 765 C CA . VAL A 1 99 ? -3.699 2.739 17.222 1.00 97.12 99 VAL A CA 1
ATOM 766 C C . VAL A 1 99 ? -3.068 3.380 15.994 1.00 97.12 99 VAL A C 1
ATOM 768 O O . VAL A 1 99 ? -3.441 4.480 15.592 1.00 97.12 99 VAL A O 1
ATOM 771 N N . GLN A 1 100 ? -2.122 2.676 15.382 1.00 96.44 100 GLN A N 1
ATOM 772 C CA . GLN A 1 100 ? -1.522 3.050 14.109 1.00 96.44 100 GLN A CA 1
ATOM 773 C C . GLN A 1 100 ? -1.658 1.870 13.152 1.00 96.44 100 GLN A C 1
ATOM 775 O O . GLN A 1 100 ? -1.219 0.767 13.474 1.00 96.44 100 GLN A O 1
ATOM 780 N N . VAL A 1 101 ? -2.264 2.100 11.990 1.00 96.38 101 VAL A N 1
ATOM 781 C CA . VAL A 1 101 ? -2.461 1.074 10.953 1.00 96.38 101 VAL A CA 1
ATOM 782 C C . VAL A 1 101 ? -2.148 1.644 9.583 1.00 96.38 101 VAL A C 1
ATOM 784 O O . VAL A 1 101 ? -2.116 2.865 9.408 1.00 96.38 101 VAL A O 1
ATOM 787 N N . LYS A 1 102 ? -1.900 0.775 8.604 1.00 93.06 102 LYS A N 1
ATOM 788 C CA . LYS A 1 102 ? -1.801 1.225 7.217 1.00 93.06 102 LYS A CA 1
ATOM 789 C C . LYS A 1 102 ? -3.196 1.457 6.644 1.00 93.06 102 LYS A C 1
ATOM 791 O O . LYS A 1 102 ? -4.168 0.850 7.087 1.00 93.06 102 LYS A O 1
ATOM 796 N N . GLU A 1 103 ? -3.284 2.327 5.647 1.00 92.56 103 GLU A N 1
ATOM 797 C CA . GLU A 1 103 ? -4.513 2.496 4.867 1.00 92.56 103 GLU A CA 1
ATOM 798 C C . GLU A 1 103 ? -4.995 1.133 4.327 1.00 92.56 103 GLU A C 1
ATOM 800 O O . GLU A 1 103 ? -4.178 0.285 3.954 1.00 92.56 103 GLU A O 1
ATOM 805 N N . HIS A 1 104 ? -6.309 0.919 4.347 1.00 91.50 104 HIS A N 1
ATOM 806 C CA . HIS A 1 104 ? -7.031 -0.320 4.030 1.00 91.50 104 HIS A CA 1
ATOM 807 C C . HIS A 1 104 ? -6.886 -1.490 5.023 1.00 91.50 104 HIS A C 1
ATOM 809 O O . HIS A 1 104 ? -7.558 -2.515 4.881 1.00 91.50 104 HIS A O 1
ATOM 815 N N . GLU A 1 105 ? -6.075 -1.363 6.077 1.00 95.00 105 GLU A N 1
ATOM 816 C CA . GLU A 1 105 ? -6.040 -2.351 7.163 1.00 95.00 105 GLU A CA 1
ATOM 817 C C . GLU A 1 105 ? -7.171 -2.123 8.183 1.00 95.00 105 GLU A C 1
ATOM 819 O O . GLU A 1 105 ? -7.881 -1.116 8.170 1.00 95.00 105 GLU A O 1
ATOM 824 N N . LYS A 1 106 ? -7.367 -3.091 9.088 1.00 97.00 106 LYS A N 1
ATOM 825 C CA . LYS A 1 106 ? -8.342 -2.973 10.180 1.00 97.00 106 LYS A CA 1
ATOM 826 C C . LYS A 1 106 ? -7.734 -2.225 11.360 1.00 97.00 106 LYS A C 1
ATOM 828 O O . LYS A 1 106 ? -6.732 -2.679 11.908 1.00 97.00 106 LYS A O 1
ATOM 833 N N . ALA A 1 107 ? -8.391 -1.167 11.826 1.00 97.75 107 ALA A N 1
ATOM 834 C CA . ALA A 1 107 ? -8.072 -0.542 13.108 1.00 97.75 107 ALA A CA 1
ATOM 835 C C . ALA A 1 107 ? -8.922 -1.159 14.225 1.00 97.75 107 ALA A C 1
ATOM 837 O O . ALA A 1 107 ? -10.139 -1.293 14.080 1.00 97.75 107 ALA A O 1
ATOM 838 N N . ILE A 1 108 ? -8.293 -1.544 15.339 1.00 97.75 108 ILE A N 1
ATOM 839 C CA . ILE A 1 108 ? -8.972 -2.199 16.464 1.00 97.75 108 ILE A CA 1
ATOM 840 C C . ILE A 1 108 ? -8.599 -1.492 17.765 1.00 97.75 108 ILE A C 1
ATOM 842 O O . ILE A 1 108 ? -7.470 -1.602 18.237 1.00 97.75 108 ILE A O 1
ATOM 846 N N . PHE A 1 109 ? -9.568 -0.812 18.373 1.00 97.44 109 PHE A N 1
ATOM 847 C CA . PHE A 1 109 ? -9.441 -0.289 19.731 1.00 97.44 109 PHE A CA 1
ATOM 848 C C . PHE A 1 109 ? -9.995 -1.304 20.715 1.00 97.44 109 PHE A C 1
ATOM 850 O O . PHE A 1 109 ? -11.180 -1.618 20.652 1.00 97.44 109 PHE A O 1
ATOM 857 N N . THR A 1 110 ? -9.174 -1.785 21.645 1.00 96.69 110 THR A N 1
ATOM 858 C CA . THR A 1 110 ? -9.599 -2.724 22.691 1.00 96.69 110 THR A CA 1
ATOM 859 C C . THR A 1 110 ? -9.696 -2.028 24.043 1.00 96.69 110 THR A C 1
ATOM 861 O O . THR A 1 110 ? -8.786 -1.286 24.414 1.00 96.69 110 THR A O 1
ATOM 864 N N . ALA A 1 111 ? -10.748 -2.311 24.805 1.00 97.31 111 ALA A N 1
ATOM 865 C CA . ALA A 1 111 ? -10.897 -1.853 26.183 1.00 97.31 111 ALA A CA 1
ATOM 866 C C . ALA A 1 111 ? -11.579 -2.912 27.048 1.00 97.31 111 ALA A C 1
ATOM 868 O O . ALA A 1 111 ? -12.120 -3.902 26.551 1.00 97.31 111 ALA A O 1
ATOM 869 N N . GLN A 1 112 ? -11.545 -2.683 28.357 1.00 97.62 112 GLN A N 1
ATOM 870 C CA . GLN A 1 112 ? -12.234 -3.504 29.339 1.00 97.62 112 GLN A CA 1
ATOM 871 C C . GLN A 1 112 ? -12.822 -2.625 30.438 1.00 97.62 112 GLN A C 1
ATOM 873 O O . GLN A 1 112 ? -12.136 -1.740 30.959 1.00 97.62 112 GLN A O 1
ATOM 878 N N . TYR A 1 113 ? -14.073 -2.878 30.810 1.00 95.94 113 TYR A N 1
ATOM 879 C CA . TYR A 1 113 ? -14.723 -2.248 31.957 1.00 95.94 113 TYR A CA 1
ATOM 880 C C . TYR A 1 113 ? -15.072 -3.275 33.036 1.00 95.94 113 TYR A C 1
ATOM 882 O O . TYR A 1 113 ? -15.071 -4.478 32.785 1.00 95.94 113 TYR A O 1
ATOM 890 N N . ASP A 1 114 ? -15.356 -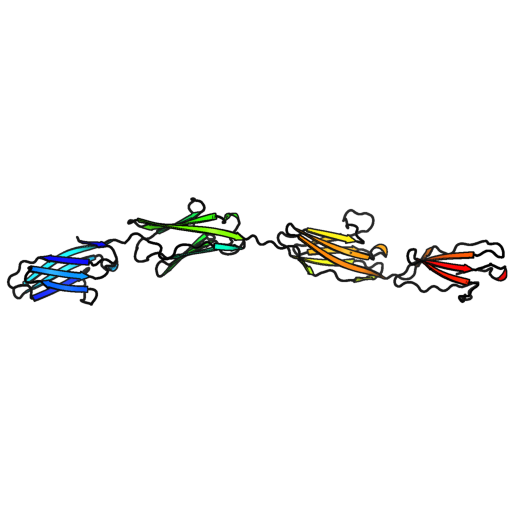2.797 34.245 1.00 91.81 114 ASP A N 1
ATOM 891 C CA . ASP A 1 114 ? -15.837 -3.644 35.336 1.00 91.81 114 ASP A CA 1
ATOM 892 C C . ASP A 1 114 ? -17.220 -4.224 34.997 1.00 91.81 114 ASP A C 1
ATOM 894 O O . ASP A 1 114 ? -18.236 -3.529 35.076 1.00 91.81 114 ASP A O 1
ATOM 898 N N . ALA A 1 115 ? -17.257 -5.501 34.610 1.00 87.69 115 ALA A N 1
ATOM 899 C CA . ALA A 1 115 ? -18.475 -6.194 34.194 1.00 87.69 115 ALA A CA 1
ATOM 900 C C . ALA A 1 115 ? -19.537 -6.299 35.302 1.00 87.69 115 ALA A C 1
ATOM 902 O O . ALA A 1 115 ? -20.712 -6.504 34.992 1.00 87.69 115 ALA A O 1
ATOM 903 N N . ALA A 1 116 ? -19.156 -6.110 36.572 1.00 83.00 116 ALA A N 1
ATOM 904 C CA . ALA A 1 116 ? -20.094 -6.036 37.690 1.00 83.00 116 ALA A CA 1
ATOM 905 C C . ALA A 1 116 ? -21.025 -4.808 37.591 1.00 83.00 116 ALA A C 1
ATOM 907 O O . ALA A 1 116 ? -22.145 -4.818 38.106 1.00 83.00 116 ALA A O 1
ATOM 908 N N . ALA A 1 117 ? -20.616 -3.765 36.856 1.00 87.38 117 ALA A N 1
ATOM 909 C CA . ALA A 1 117 ? -21.474 -2.639 36.511 1.00 87.38 117 ALA A CA 1
ATOM 910 C C . ALA A 1 117 ? -22.504 -3.050 35.438 1.00 87.38 117 ALA A C 1
ATOM 912 O O . ALA A 1 117 ? -22.371 -2.751 34.246 1.00 87.38 117 ALA A O 1
ATOM 913 N N . THR A 1 118 ? -23.548 -3.762 35.857 1.00 84.06 118 THR A N 1
ATOM 914 C CA . THR A 1 118 ? -24.657 -4.196 34.997 1.00 84.06 118 THR A CA 1
ATOM 915 C C . THR A 1 118 ? -25.364 -3.027 34.292 1.00 84.06 118 THR A C 1
ATOM 917 O O . THR A 1 118 ? -25.356 -1.876 34.743 1.00 84.06 118 THR A O 1
ATOM 920 N N . GLY A 1 119 ? -25.969 -3.317 33.135 1.00 87.50 119 GLY A N 1
ATOM 921 C CA . GLY A 1 119 ? -26.679 -2.316 32.328 1.00 87.50 119 GLY A CA 1
ATOM 922 C C . GLY A 1 119 ? -25.776 -1.281 31.645 1.00 87.50 119 GLY A C 1
ATOM 923 O O . GLY A 1 119 ? -26.279 -0.271 31.152 1.00 87.50 119 GLY A O 1
ATOM 924 N N . THR A 1 120 ? -24.460 -1.513 31.610 1.00 92.88 120 THR A N 1
ATOM 925 C CA . THR A 1 120 ? -23.502 -0.615 30.960 1.00 92.88 120 THR A CA 1
ATOM 926 C C . THR A 1 120 ? -23.716 -0.570 29.451 1.00 92.88 120 THR A C 1
ATOM 928 O O . THR A 1 120 ? -23.747 -1.593 28.770 1.00 92.88 120 THR A O 1
ATOM 931 N N . ARG A 1 121 ? -23.851 0.646 28.925 1.00 95.56 121 ARG A N 1
ATOM 932 C CA . ARG A 1 121 ? -23.905 0.954 27.494 1.00 95.56 121 ARG A CA 1
ATOM 933 C C . ARG A 1 121 ? -22.587 1.580 27.069 1.00 95.56 121 ARG A C 1
ATOM 935 O O . ARG A 1 121 ? -22.009 2.360 27.825 1.00 95.56 121 ARG A O 1
ATOM 942 N N . ILE A 1 122 ? -22.158 1.264 25.853 1.00 97.25 122 ILE A N 1
ATOM 943 C CA . ILE A 1 122 ? -20.907 1.736 25.262 1.00 97.25 122 ILE A CA 1
ATOM 944 C C . ILE A 1 122 ? -21.254 2.667 24.103 1.00 97.25 122 ILE A C 1
ATOM 946 O O . ILE A 1 122 ? -22.006 2.290 23.206 1.00 97.25 122 ILE A O 1
ATOM 950 N N . GLU A 1 123 ? -20.713 3.878 24.125 1.00 97.31 123 GLU A N 1
ATOM 951 C CA . GLU A 1 123 ? -20.878 4.881 23.076 1.00 97.31 123 GLU A CA 1
ATOM 952 C C . GLU A 1 123 ? -19.504 5.348 22.604 1.00 97.31 123 GLU A C 1
ATOM 954 O O . GLU A 1 123 ? -18.612 5.588 23.419 1.00 97.31 123 GLU A O 1
ATOM 959 N N . PHE A 1 124 ? -19.337 5.492 21.291 1.00 97.75 124 PHE A N 1
ATOM 960 C CA . PHE A 1 124 ? -18.098 5.979 20.694 1.00 97.75 124 PHE A CA 1
ATOM 961 C C . PHE A 1 124 ? -18.346 7.290 19.963 1.00 97.75 124 PHE A C 1
ATOM 963 O O . PHE A 1 124 ? -19.362 7.447 19.283 1.00 97.75 124 PHE A O 1
ATOM 970 N N . SER A 1 125 ? -17.400 8.214 20.055 1.00 97.44 125 SER A N 1
ATOM 971 C CA . SER A 1 125 ? -17.364 9.412 19.225 1.00 97.44 125 SER A CA 1
ATOM 972 C C . SER A 1 125 ? -15.996 9.588 18.577 1.00 97.44 125 SER A C 1
ATOM 974 O O . SER A 1 125 ? -14.974 9.204 19.145 1.00 97.44 125 SER A O 1
ATOM 976 N N . LYS A 1 126 ? -15.992 10.167 17.378 1.00 97.00 126 LYS A N 1
ATOM 977 C CA . LYS A 1 126 ? -14.798 10.610 16.663 1.00 97.00 126 LYS A CA 1
ATOM 978 C C . LYS A 1 126 ? -14.862 12.126 16.546 1.00 97.00 126 LYS A C 1
ATOM 980 O O . LYS A 1 126 ? -15.861 12.643 16.047 1.00 97.00 126 LYS A O 1
ATOM 985 N N . ASP A 1 127 ? -13.839 12.822 17.032 1.00 92.06 127 ASP A N 1
ATOM 986 C CA . ASP A 1 127 ? -13.764 14.291 17.007 1.00 92.06 127 ASP A CA 1
ATOM 987 C C . ASP A 1 127 ? -15.066 14.939 17.536 1.00 92.06 127 ASP A C 1
ATOM 989 O O . ASP A 1 127 ? -15.677 15.807 16.912 1.00 92.06 127 ASP A O 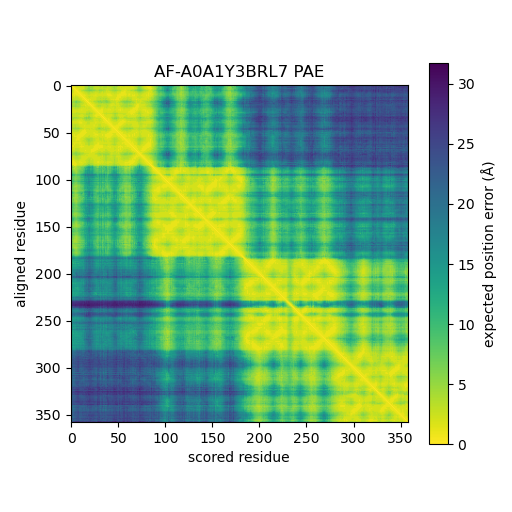1
ATOM 993 N N . ASP A 1 128 ? -15.538 14.410 18.673 1.00 90.25 128 ASP A N 1
ATOM 994 C CA . ASP A 1 128 ? -16.782 14.763 19.376 1.00 90.25 128 ASP A CA 1
ATOM 995 C C . ASP A 1 128 ? -18.101 14.529 18.605 1.00 90.25 128 ASP A C 1
ATOM 997 O O . ASP A 1 128 ? -19.180 14.877 19.091 1.00 90.25 128 ASP A O 1
ATOM 1001 N N . LYS A 1 129 ? -18.066 13.849 17.453 1.00 95.31 129 LYS A N 1
ATOM 1002 C CA . LYS A 1 129 ? -19.261 13.378 16.734 1.00 95.31 129 LYS A CA 1
ATOM 1003 C C . LYS A 1 129 ? -19.535 11.913 17.038 1.00 95.31 129 LYS A C 1
ATOM 1005 O O . LYS A 1 129 ? -18.643 11.076 16.936 1.00 95.31 129 LYS A O 1
ATOM 1010 N N . LEU A 1 130 ? -20.776 11.593 17.400 1.00 96.44 130 LEU A N 1
ATOM 1011 C CA . LEU A 1 130 ? -21.183 10.219 17.697 1.00 96.44 130 LEU A CA 1
ATOM 1012 C C . LEU A 1 130 ? -20.978 9.322 16.469 1.00 96.44 130 LEU A C 1
ATOM 1014 O O . LEU A 1 130 ? -21.433 9.646 15.371 1.00 96.44 130 LEU A O 1
ATOM 1018 N N . ILE A 1 131 ? -20.311 8.190 16.668 1.00 97.12 131 ILE A N 1
ATOM 1019 C CA . ILE A 1 131 ? -20.098 7.189 15.627 1.00 97.12 131 ILE A CA 1
ATOM 1020 C C . ILE A 1 131 ? -21.363 6.347 15.500 1.00 97.12 131 ILE A C 1
ATOM 1022 O O . ILE A 1 131 ? -21.879 5.814 16.485 1.00 97.12 131 ILE A O 1
ATOM 1026 N N . LYS A 1 132 ? -21.847 6.195 14.269 1.00 96.06 132 LYS A N 1
ATOM 1027 C CA . LYS A 1 132 ? -22.889 5.225 13.944 1.00 96.06 132 LYS A CA 1
ATOM 1028 C C . LYS A 1 132 ? -22.220 3.895 13.606 1.00 96.06 132 LYS A C 1
ATOM 1030 O O . LYS A 1 132 ? -21.402 3.847 12.697 1.00 96.06 132 LYS A O 1
ATOM 1035 N N . LEU A 1 133 ? -22.571 2.844 14.342 1.00 96.62 133 LEU A N 1
ATOM 1036 C CA . LEU A 1 133 ? -22.112 1.490 14.038 1.00 96.62 133 LEU A CA 1
ATOM 1037 C C . LEU A 1 133 ? -22.824 0.959 12.786 1.00 96.62 133 LEU A C 1
ATOM 1039 O O . LEU A 1 133 ? -24.028 1.180 12.615 1.00 96.62 133 LEU A O 1
ATOM 1043 N N . ASP A 1 134 ? -22.081 0.260 11.938 1.00 97.06 134 ASP A N 1
ATOM 1044 C CA . ASP A 1 134 ? -22.539 -0.346 10.689 1.00 97.06 134 ASP A CA 1
ATOM 1045 C C . ASP A 1 134 ? -21.665 -1.565 10.317 1.00 97.06 134 ASP A C 1
ATOM 1047 O O . ASP A 1 134 ? -20.976 -2.133 11.165 1.00 97.06 134 ASP A O 1
ATOM 1051 N N . GLU A 1 135 ? -21.719 -2.022 9.063 1.00 96.19 135 GLU A N 1
ATOM 1052 C CA . GLU A 1 135 ? -20.909 -3.157 8.604 1.00 96.19 135 GLU A CA 1
ATOM 1053 C C . GLU A 1 135 ? -19.403 -2.857 8.610 1.00 96.19 135 GLU A C 1
ATOM 1055 O O . GLU A 1 135 ? -18.601 -3.766 8.840 1.00 96.19 135 GLU A O 1
ATOM 1060 N N . ARG A 1 136 ? -19.010 -1.596 8.401 1.00 97.25 136 ARG A N 1
ATOM 1061 C CA . ARG A 1 136 ? -17.611 -1.164 8.364 1.00 97.25 136 ARG A CA 1
ATOM 1062 C C . ARG A 1 136 ? -17.085 -0.897 9.769 1.00 97.25 136 ARG A C 1
ATOM 1064 O O . ARG A 1 136 ? -15.996 -1.374 10.093 1.00 97.25 136 ARG A O 1
ATOM 1071 N N . ILE A 1 137 ? -17.855 -0.185 10.592 1.00 98.00 137 ILE A N 1
ATOM 1072 C CA . ILE A 1 137 ? -17.515 0.162 11.973 1.00 98.00 137 ILE A CA 1
ATOM 1073 C C . ILE A 1 137 ? -18.355 -0.663 12.949 1.00 98.00 137 ILE A C 1
ATOM 1075 O O . ILE A 1 137 ? -19.536 -0.396 13.166 1.00 98.00 137 ILE A O 1
ATOM 1079 N N . GLN A 1 138 ? -17.723 -1.635 13.596 1.00 98.06 138 GLN A N 1
ATOM 1080 C CA . GLN A 1 138 ? -18.394 -2.632 14.425 1.00 98.06 138 GLN A CA 1
ATOM 1081 C C . GLN A 1 138 ? -17.980 -2.530 15.893 1.00 98.06 138 GLN A C 1
ATOM 1083 O O . GLN A 1 138 ? -16.820 -2.279 16.215 1.00 98.06 138 GLN A O 1
ATOM 1088 N N . LEU A 1 139 ? -18.928 -2.802 16.792 1.00 97.75 139 LEU A N 1
ATOM 1089 C CA . LEU A 1 139 ? -18.657 -3.054 18.205 1.00 97.75 139 LEU A CA 1
ATOM 1090 C C . LEU A 1 139 ? -18.704 -4.559 18.458 1.00 97.75 139 LEU A C 1
ATOM 1092 O O . LEU A 1 139 ? -19.757 -5.180 18.317 1.00 97.75 139 LEU A O 1
ATOM 1096 N N . LYS A 1 140 ? -17.583 -5.130 18.891 1.00 97.56 140 LYS A N 1
ATOM 1097 C CA . LYS A 1 140 ? -17.509 -6.509 19.373 1.00 97.56 140 LYS A CA 1
ATOM 1098 C C . LYS A 1 140 ? -17.430 -6.502 20.896 1.00 97.56 140 LYS A C 1
ATOM 1100 O O . LYS A 1 140 ? -16.556 -5.846 21.448 1.00 97.56 140 LYS A O 1
ATOM 1105 N N . GLN A 1 141 ? -18.322 -7.217 21.573 1.00 95.94 141 GLN A N 1
ATOM 1106 C CA . GLN A 1 141 ? -18.270 -7.411 23.026 1.00 95.94 141 GLN A CA 1
ATOM 1107 C C . GLN A 1 141 ? -17.913 -8.866 23.328 1.00 95.94 141 GLN A C 1
ATOM 1109 O O . GLN A 1 141 ? -18.397 -9.779 22.658 1.00 95.94 141 GLN A O 1
ATOM 1114 N N . GLU A 1 142 ? -17.051 -9.063 24.314 1.00 93.69 142 GLU A N 1
ATOM 1115 C CA . GLU A 1 142 ? -16.593 -10.359 24.807 1.00 93.69 142 GLU A CA 1
ATOM 1116 C C . GLU A 1 142 ? -16.964 -10.512 26.294 1.00 93.69 142 GLU A C 1
ATOM 1118 O O . GLU A 1 142 ? -17.682 -9.686 26.864 1.00 93.69 142 GLU A O 1
ATOM 1123 N N . GLN A 1 143 ? -16.535 -11.609 26.918 1.00 89.38 143 GLN A N 1
ATOM 1124 C CA . GLN A 1 143 ? -16.794 -11.860 28.338 1.00 89.38 143 GLN A CA 1
ATOM 1125 C C . GLN A 1 143 ? -16.016 -10.878 29.231 1.00 89.38 143 GLN A C 1
ATOM 1127 O O . GLN A 1 143 ? -15.116 -10.170 28.778 1.00 89.38 143 GLN A O 1
ATOM 1132 N N . ASP A 1 144 ? -16.398 -10.805 30.508 1.00 89.44 144 ASP A N 1
ATOM 1133 C CA . ASP A 1 144 ? -15.693 -10.032 31.541 1.00 89.44 144 ASP A CA 1
ATOM 1134 C C . ASP A 1 144 ? -15.481 -8.545 31.201 1.00 89.44 144 ASP A C 1
ATOM 1136 O O . ASP A 1 144 ? -14.486 -7.925 31.584 1.00 89.44 144 ASP A O 1
ATOM 1140 N N . GLY A 1 145 ? -16.439 -7.963 30.472 1.00 92.00 145 GLY A N 1
ATOM 1141 C CA . GLY A 1 145 ? -16.461 -6.538 30.145 1.00 92.00 145 GLY A CA 1
ATOM 1142 C C . GLY A 1 145 ? -15.426 -6.129 29.098 1.00 92.00 145 GLY A C 1
ATOM 1143 O O . GLY A 1 145 ? -15.183 -4.933 28.932 1.00 92.00 145 GLY A O 1
ATOM 1144 N N . GLN A 1 146 ? -14.801 -7.083 28.401 1.00 97.12 146 GLN A N 1
ATOM 1145 C CA . GLN A 1 146 ? -13.902 -6.801 27.288 1.00 97.12 146 GLN A CA 1
ATOM 1146 C C . GLN A 1 146 ? -14.700 -6.446 26.031 1.00 97.12 146 GLN A C 1
ATOM 1148 O O . GLN A 1 146 ? -15.715 -7.063 25.715 1.00 97.12 146 GLN A O 1
ATOM 1153 N N . PHE A 1 147 ? -14.247 -5.441 25.289 1.00 97.50 147 PHE A N 1
ATOM 1154 C CA . PHE A 1 147 ? -14.885 -5.045 24.041 1.00 97.50 147 PHE A CA 1
ATOM 1155 C C . PHE A 1 147 ? -13.899 -4.399 23.071 1.00 97.50 147 PHE A C 1
ATOM 1157 O O . PHE A 1 147 ? -12.775 -4.032 23.429 1.00 97.50 147 PHE A O 1
ATOM 1164 N N . SER A 1 148 ? -14.307 -4.280 21.811 1.00 97.75 148 SER A N 1
ATOM 1165 C CA . SER A 1 148 ? -13.507 -3.669 20.758 1.00 97.75 148 SER A CA 1
ATOM 1166 C C . SER A 1 148 ? -14.342 -2.852 19.780 1.00 97.75 148 SER A C 1
ATOM 1168 O O . SER A 1 148 ? -15.389 -3.315 19.328 1.00 97.75 148 SER A O 1
ATOM 1170 N N . LEU A 1 149 ? -13.847 -1.664 19.420 1.00 98.19 149 LEU A N 1
ATOM 1171 C CA . LEU A 1 149 ? -14.292 -0.93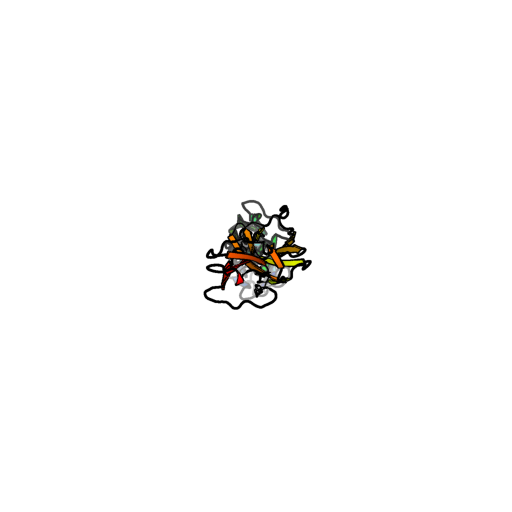1 18.233 1.00 98.19 149 LEU A CA 1
ATOM 1172 C C . LEU A 1 149 ? -13.405 -1.339 17.062 1.00 98.19 149 LEU A C 1
ATOM 1174 O O . LEU A 1 149 ? -12.186 -1.183 17.130 1.00 98.19 149 LEU A O 1
ATOM 1178 N N . ILE A 1 150 ? -14.019 -1.860 16.008 1.00 98.38 150 ILE A N 1
ATOM 1179 C CA . ILE A 1 150 ? -13.339 -2.350 14.813 1.00 98.38 150 ILE A CA 1
ATOM 1180 C C . ILE A 1 150 ? -13.739 -1.455 13.650 1.00 98.38 150 ILE A C 1
ATOM 1182 O O . ILE A 1 150 ? -14.924 -1.348 13.347 1.00 98.38 150 ILE A O 1
ATOM 1186 N N . ILE A 1 151 ? -12.762 -0.848 12.986 1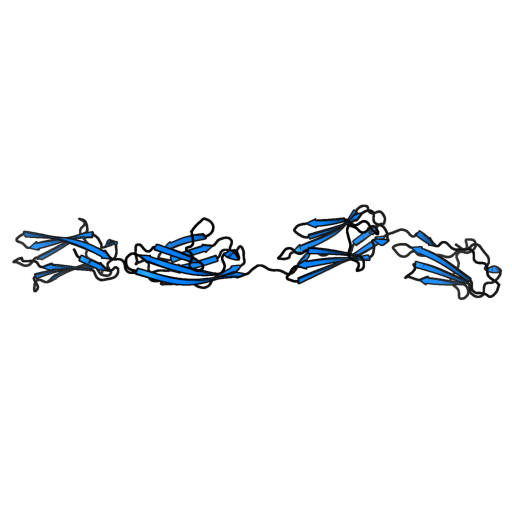.00 98.31 151 ILE A N 1
ATOM 1187 C CA . ILE A 1 151 ? -12.949 -0.102 11.741 1.00 98.31 151 ILE A CA 1
ATOM 1188 C C . ILE A 1 151 ? -12.304 -0.937 10.640 1.00 98.31 151 ILE A C 1
ATOM 1190 O O . ILE A 1 151 ? -11.084 -1.106 10.617 1.00 98.31 151 ILE A O 1
ATOM 1194 N N . ASN A 1 152 ? -13.125 -1.519 9.770 1.00 97.56 152 ASN A N 1
ATOM 1195 C CA . ASN A 1 152 ? -12.645 -2.239 8.596 1.00 97.56 152 ASN A CA 1
ATOM 1196 C C . ASN A 1 152 ? -12.299 -1.250 7.478 1.00 97.56 152 ASN A C 1
ATOM 1198 O O . ASN A 1 152 ? -12.994 -0.246 7.328 1.00 97.56 152 ASN A O 1
ATOM 1202 N N . ASP A 1 153 ? -11.272 -1.580 6.690 1.00 95.12 153 ASP A N 1
ATOM 1203 C CA . ASP A 1 153 ? -10.844 -0.789 5.529 1.00 95.12 153 ASP A CA 1
ATOM 1204 C C . ASP A 1 153 ? -10.592 0.684 5.902 1.00 95.12 153 ASP A C 1
ATOM 1206 O O . ASP A 1 153 ? -11.327 1.592 5.511 1.00 95.12 153 ASP A O 1
ATOM 1210 N N . ALA A 1 154 ? -9.608 0.904 6.781 1.00 96.19 154 ALA A N 1
ATOM 1211 C CA . ALA A 1 154 ? -9.341 2.223 7.339 1.00 96.19 154 ALA A CA 1
ATOM 1212 C C . ALA A 1 154 ? -8.810 3.190 6.270 1.00 96.19 154 ALA A C 1
ATOM 1214 O O . ALA A 1 154 ? -7.866 2.880 5.546 1.00 96.19 154 ALA A O 1
ATOM 1215 N N . SER A 1 155 ? -9.381 4.388 6.213 1.00 94.50 155 SER A N 1
ATOM 1216 C CA . SER A 1 155 ? -9.035 5.440 5.251 1.00 94.50 155 SER A CA 1
ATOM 1217 C C . SER A 1 155 ? -8.506 6.687 5.957 1.00 94.50 155 SER A C 1
ATOM 1219 O O . SER A 1 155 ? -8.663 6.831 7.171 1.00 94.50 155 SER A O 1
ATOM 1221 N N . SER A 1 156 ? -7.935 7.644 5.218 1.00 92.69 156 SER A N 1
ATOM 1222 C CA . SER A 1 156 ? -7.523 8.929 5.809 1.00 92.69 156 SER A CA 1
ATOM 1223 C C . SER A 1 156 ? -8.655 9.670 6.533 1.00 92.69 156 SER A C 1
ATOM 1225 O O . SER A 1 156 ? -8.393 10.401 7.484 1.00 92.69 156 SER A O 1
ATOM 1227 N N . ASP A 1 157 ? -9.910 9.454 6.129 1.00 94.94 157 ASP A N 1
ATOM 1228 C CA . ASP A 1 157 ? -11.085 10.056 6.766 1.00 94.94 157 ASP A CA 1
ATOM 1229 C C . ASP A 1 157 ? -11.398 9.443 8.136 1.00 94.94 157 ASP A C 1
ATOM 1231 O O . ASP A 1 157 ? -12.198 10.002 8.885 1.00 94.94 157 ASP A O 1
ATOM 1235 N N . ASP A 1 158 ? -10.774 8.321 8.501 1.00 96.44 158 ASP A N 1
ATOM 1236 C CA . ASP A 1 158 ? -10.913 7.678 9.809 1.00 96.44 158 ASP A CA 1
ATOM 1237 C C . ASP A 1 158 ? -9.875 8.175 10.825 1.00 96.44 158 ASP A C 1
ATOM 1239 O O . ASP A 1 158 ? -10.088 8.005 12.026 1.00 96.44 158 ASP A O 1
ATOM 1243 N N . GLU A 1 159 ? -8.799 8.835 10.388 1.00 96.75 159 GLU A N 1
ATOM 1244 C CA . GLU A 1 159 ? -7.766 9.408 11.262 1.00 96.75 159 GLU A CA 1
ATOM 1245 C C . GLU A 1 159 ? -8.356 10.466 12.207 1.00 96.75 159 GLU A C 1
ATOM 1247 O O . GLU A 1 159 ? -9.166 11.295 11.787 1.00 96.75 159 GLU A O 1
ATOM 1252 N N . GLY A 1 160 ? -7.983 10.439 13.490 1.00 96.38 160 GLY A N 1
ATOM 1253 C CA . GLY A 1 160 ? -8.476 11.413 14.470 1.00 96.38 160 GLY A CA 1
ATOM 1254 C C . GLY A 1 160 ? -8.547 10.894 15.903 1.00 96.38 160 GLY A C 1
ATOM 1255 O O . GLY A 1 160 ? -8.038 9.813 16.226 1.00 96.38 160 GLY A O 1
ATOM 1256 N N . LYS A 1 161 ? -9.185 11.681 16.778 1.00 97.06 161 LYS A N 1
ATOM 1257 C CA . LYS A 1 161 ? -9.342 11.347 18.199 1.00 97.06 161 LYS A CA 1
ATOM 1258 C C . LYS A 1 161 ? -10.653 10.593 18.418 1.00 97.06 161 LYS A C 1
ATOM 1260 O O . LYS A 1 161 ? -11.738 11.124 18.183 1.00 97.06 161 LYS A O 1
ATOM 1265 N N . TYR A 1 162 ? -10.546 9.375 18.933 1.00 97.88 162 TYR A N 1
ATOM 1266 C CA . TYR A 1 162 ? -11.669 8.531 19.326 1.00 97.88 162 TYR A CA 1
ATOM 1267 C C . TYR A 1 162 ? -11.880 8.609 20.831 1.00 97.88 162 TYR A C 1
ATOM 1269 O O . TYR A 1 162 ? -10.928 8.548 21.607 1.00 97.88 162 TYR A O 1
ATOM 1277 N N . LYS A 1 163 ? -13.139 8.707 21.245 1.00 97.62 163 LYS A N 1
ATOM 1278 C CA . LYS A 1 163 ? -13.560 8.714 22.645 1.00 97.62 163 LYS A CA 1
ATOM 1279 C C . LYS A 1 163 ? -14.568 7.600 22.881 1.00 97.62 163 LYS A C 1
ATOM 1281 O O . LYS A 1 163 ? -15.542 7.472 22.144 1.00 97.62 163 LYS A O 1
ATOM 1286 N N . CYS A 1 164 ? -14.335 6.805 23.918 1.00 97.62 164 CYS A N 1
ATOM 1287 C CA . CYS A 1 164 ? -15.314 5.889 24.483 1.00 97.62 164 CYS A CA 1
ATOM 1288 C C . CYS A 1 164 ? -15.997 6.537 25.665 1.00 97.62 164 CYS A C 1
ATOM 1290 O O . CYS A 1 164 ? -15.322 7.065 26.551 1.00 97.62 164 CYS A O 1
ATOM 1292 N N . LYS A 1 165 ? -17.299 6.325 25.768 1.00 97.38 165 LYS A N 1
ATOM 1293 C CA . LYS A 1 165 ? -18.054 6.521 26.992 1.00 97.38 165 LYS A CA 1
ATOM 1294 C C . LYS A 1 165 ? -18.732 5.220 27.383 1.00 97.38 165 LYS A C 1
ATOM 1296 O O . LYS A 1 165 ? -19.479 4.650 26.590 1.00 97.38 165 LYS A O 1
ATOM 1301 N N . ILE A 1 166 ? -18.492 4.770 28.608 1.00 97.56 166 ILE A N 1
ATOM 1302 C CA . ILE A 1 166 ? -19.265 3.70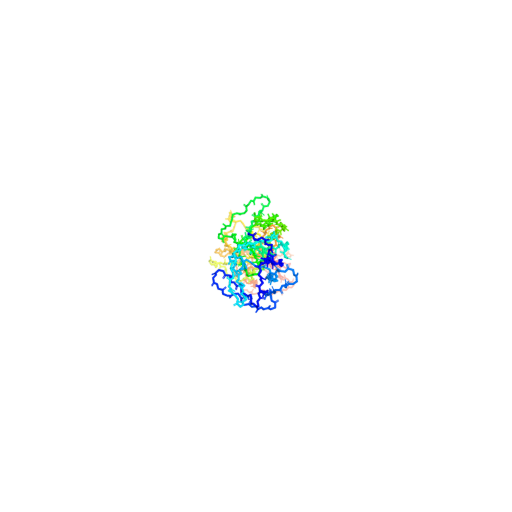1 29.246 1.00 97.56 166 ILE A CA 1
ATOM 1303 C C . ILE A 1 166 ? -20.209 4.336 30.258 1.00 97.56 166 ILE A C 1
ATOM 1305 O O . ILE A 1 166 ? -19.790 5.200 31.028 1.00 97.56 166 ILE A O 1
ATOM 1309 N N . LYS A 1 167 ? -21.493 3.969 30.242 1.00 96.56 167 LYS A N 1
ATOM 1310 C CA . LYS A 1 167 ? -22.492 4.576 31.134 1.00 96.56 167 LYS A CA 1
ATOM 1311 C C . LYS A 1 167 ? -23.591 3.613 31.563 1.00 96.56 167 LYS A C 1
ATOM 1313 O O . LYS A 1 167 ? -24.037 2.788 30.768 1.00 96.56 167 LYS A O 1
ATOM 1318 N N . ASN A 1 168 ? -24.084 3.796 32.780 1.00 92.44 168 ASN A N 1
ATOM 1319 C CA . ASN A 1 168 ? -25.343 3.238 33.273 1.00 92.44 168 ASN A CA 1
ATOM 1320 C C . ASN A 1 168 ? -26.069 4.287 34.140 1.00 92.44 168 ASN A C 1
ATOM 1322 O O . ASN A 1 168 ? -25.651 5.444 34.204 1.00 92.44 168 ASN A O 1
ATOM 1326 N N . ASP A 1 169 ? -27.146 3.895 34.821 1.00 88.88 169 ASP A N 1
ATOM 1327 C CA . ASP A 1 169 ? -27.966 4.811 35.633 1.00 88.88 169 ASP A CA 1
ATOM 1328 C C . ASP A 1 169 ? -27.231 5.392 36.856 1.00 88.88 169 ASP A C 1
ATOM 1330 O O . ASP A 1 169 ? -27.734 6.314 37.495 1.00 88.88 169 ASP A O 1
ATOM 1334 N N . GLN A 1 170 ? -26.058 4.854 37.203 1.00 88.81 170 GLN A N 1
ATOM 1335 C CA . GLN A 1 170 ? -25.268 5.282 38.361 1.00 88.81 170 GLN A CA 1
ATOM 1336 C C . GLN A 1 170 ? -24.095 6.193 37.990 1.00 88.81 170 GLN A C 1
ATOM 1338 O O . GLN A 1 170 ? -23.506 6.816 38.872 1.00 88.81 170 GLN A O 1
ATOM 1343 N N . GLY A 1 171 ? -23.742 6.293 36.707 1.00 92.56 171 GLY A N 1
ATOM 1344 C CA . GLY A 1 171 ? -22.682 7.184 36.253 1.00 92.56 171 GLY A CA 1
ATOM 1345 C C . GLY A 1 171 ? -22.072 6.782 34.918 1.00 92.56 171 GLY A C 1
ATOM 1346 O O . GLY A 1 171 ? -22.591 5.935 34.188 1.00 92.56 171 GLY A O 1
ATOM 1347 N N . SER A 1 172 ? -20.944 7.411 34.602 1.00 96.56 172 SER A N 1
ATOM 1348 C CA . SER A 1 172 ? -20.180 7.133 33.391 1.00 96.56 172 SER A CA 1
ATOM 1349 C C . SER A 1 172 ? -18.685 7.310 33.607 1.00 96.56 172 SER A C 1
ATOM 1351 O O . SER A 1 172 ? -18.279 8.118 34.440 1.00 96.56 172 SER A O 1
ATOM 1353 N N . ASP A 1 173 ? -17.893 6.634 32.786 1.00 97.69 173 ASP A N 1
ATOM 1354 C CA . ASP A 1 173 ? -16.451 6.841 32.653 1.00 97.69 173 ASP A CA 1
ATOM 1355 C C . ASP A 1 173 ? -16.100 6.998 31.166 1.00 97.69 173 ASP A C 1
ATOM 1357 O O . ASP A 1 173 ? -16.824 6.520 30.283 1.00 97.69 173 ASP A O 1
ATOM 1361 N N . GLU A 1 174 ? -15.012 7.709 30.884 1.00 96.94 174 GLU A N 1
ATOM 1362 C CA . GLU A 1 174 ? -14.587 8.062 29.531 1.00 96.94 174 GLU A CA 1
ATOM 1363 C C . GLU A 1 174 ? -13.093 7.768 29.322 1.00 96.94 174 GLU A C 1
ATOM 1365 O O . GLU A 1 174 ? -12.258 7.812 30.239 1.00 96.94 174 GLU A O 1
ATOM 1370 N N . ALA A 1 175 ? -12.751 7.428 28.084 1.00 96.69 175 ALA A N 1
ATOM 1371 C CA . ALA A 1 175 ? -11.387 7.166 27.650 1.00 96.69 175 ALA A CA 1
ATOM 1372 C C . ALA A 1 175 ? -11.200 7.668 26.222 1.00 96.69 175 ALA A C 1
ATOM 1374 O O . ALA A 1 175 ? -12.082 7.469 25.392 1.00 96.69 175 ALA A O 1
ATOM 1375 N N . ASP A 1 176 ? -10.041 8.254 25.929 1.00 96.06 176 ASP A N 1
ATOM 1376 C CA . ASP A 1 176 ? -9.709 8.703 24.582 1.00 96.06 176 ASP A CA 1
ATOM 1377 C C . ASP A 1 176 ? -8.448 8.016 24.046 1.00 96.06 176 ASP A C 1
ATOM 1379 O O . ASP A 1 176 ? -7.529 7.722 24.811 1.00 96.06 176 ASP A O 1
ATOM 1383 N N . ALA A 1 177 ? -8.369 7.845 22.727 1.00 96.94 177 ALA A N 1
ATOM 1384 C CA . ALA A 1 177 ? -7.164 7.439 22.011 1.00 96.94 177 ALA A CA 1
ATOM 1385 C C . ALA A 1 177 ? -7.154 8.003 20.584 1.00 96.94 177 ALA A C 1
ATOM 1387 O O . ALA A 1 177 ? -8.195 8.368 20.044 1.00 96.94 177 ALA A O 1
ATOM 1388 N N . ASN A 1 178 ? -5.977 8.063 19.962 1.00 96.94 178 ASN A N 1
ATOM 1389 C CA . ASN A 1 178 ? -5.836 8.517 18.578 1.00 96.94 178 ASN A CA 1
ATOM 1390 C C . ASN A 1 178 ? -5.733 7.323 17.623 1.00 96.94 178 ASN A C 1
ATOM 1392 O O . ASN A 1 178 ? -5.071 6.335 17.949 1.00 96.94 178 ASN A O 1
ATOM 1396 N N . LEU A 1 179 ? -6.346 7.446 16.444 1.00 97.38 179 LEU A N 1
ATOM 1397 C CA . LEU A 1 179 ? -6.062 6.614 15.276 1.00 97.38 179 LEU A CA 1
ATOM 1398 C C . LEU A 1 179 ? -5.128 7.387 14.348 1.00 97.38 179 LEU A C 1
ATOM 1400 O O . LEU A 1 179 ? -5.443 8.528 14.022 1.00 97.38 179 LEU A O 1
ATOM 1404 N N . VAL A 1 180 ? -4.033 6.769 13.913 1.00 96.25 180 VAL A N 1
ATOM 1405 C CA . VAL A 1 180 ? -3.127 7.299 12.881 1.00 96.25 180 VAL A CA 1
ATOM 1406 C C . VAL A 1 180 ? -3.143 6.363 11.678 1.00 96.25 180 VAL A C 1
ATOM 1408 O O . VAL A 1 180 ? -2.945 5.153 11.843 1.00 96.25 180 VAL A O 1
ATOM 1411 N N . ILE A 1 181 ? -3.344 6.912 10.479 1.00 96.56 181 ILE A N 1
ATOM 1412 C CA . ILE A 1 181 ? -3.389 6.143 9.233 1.00 96.56 181 ILE A CA 1
ATOM 1413 C C . ILE A 1 181 ? -2.115 6.389 8.433 1.00 96.56 181 ILE A C 1
ATOM 1415 O O . ILE A 1 181 ? -1.850 7.475 7.919 1.00 96.56 181 ILE A O 1
ATOM 1419 N N . VAL A 1 182 ? -1.303 5.345 8.305 1.00 92.38 182 VAL A N 1
ATOM 1420 C CA . VAL A 1 182 ? -0.087 5.386 7.497 1.00 92.38 182 VAL A CA 1
ATOM 1421 C C . VAL A 1 182 ? -0.452 5.083 6.051 1.00 92.38 182 VAL A C 1
ATOM 1423 O O . VAL A 1 182 ? -0.766 3.944 5.703 1.00 92.38 182 VAL A O 1
ATOM 1426 N N . LYS A 1 183 ? -0.372 6.098 5.190 1.00 86.56 183 LYS A N 1
ATOM 1427 C CA . LYS A 1 183 ? -0.509 5.904 3.742 1.00 86.56 183 LYS A CA 1
ATOM 1428 C C . LYS A 1 183 ? 0.581 4.963 3.243 1.00 86.56 183 LYS A C 1
ATOM 1430 O O . LYS A 1 183 ? 1.760 5.156 3.550 1.00 86.56 183 LYS A O 1
ATOM 1435 N N . GLN A 1 184 ? 0.198 3.959 2.462 1.00 80.06 184 GLN A N 1
ATOM 1436 C CA . GLN A 1 184 ? 1.173 3.109 1.789 1.00 80.06 184 GLN A CA 1
ATOM 1437 C C . GLN A 1 184 ? 1.707 3.853 0.572 1.00 80.06 184 GLN A C 1
ATOM 1439 O O . GLN A 1 184 ? 0.996 4.074 -0.403 1.00 80.06 184 GLN A O 1
ATOM 1444 N N . VAL A 1 185 ? 2.966 4.266 0.648 1.00 87.62 185 VAL A N 1
ATOM 1445 C CA . VAL A 1 185 ? 3.656 4.938 -0.448 1.00 87.62 185 VAL A CA 1
ATOM 1446 C C . VAL A 1 185 ? 4.922 4.163 -0.785 1.00 87.62 185 VAL A C 1
ATOM 1448 O O . VAL A 1 185 ? 5.618 3.673 0.104 1.00 87.62 185 VAL A O 1
ATOM 1451 N N . ALA A 1 186 ? 5.205 4.025 -2.073 1.00 91.19 186 ALA A N 1
ATOM 1452 C CA . ALA A 1 186 ? 6.359 3.302 -2.583 1.00 91.19 186 ALA A CA 1
ATOM 1453 C C . ALA A 1 186 ? 6.877 4.002 -3.839 1.00 91.19 186 ALA A C 1
ATOM 1455 O O . ALA A 1 186 ? 6.097 4.328 -4.738 1.00 91.19 186 ALA A O 1
ATOM 1456 N N . ALA A 1 187 ? 8.189 4.237 -3.896 1.00 94.62 187 ALA A N 1
ATOM 1457 C CA . ALA A 1 187 ? 8.844 4.690 -5.118 1.00 94.62 187 ALA A CA 1
ATOM 1458 C C . ALA A 1 187 ? 8.688 3.638 -6.230 1.00 94.62 187 ALA A C 1
ATOM 1460 O O . ALA A 1 187 ? 8.469 2.465 -5.916 1.00 94.62 187 ALA A O 1
ATOM 1461 N N . PRO A 1 188 ? 8.771 4.039 -7.510 1.00 97.12 188 PRO A N 1
ATOM 1462 C CA . PRO A 1 188 ? 8.668 3.098 -8.610 1.00 97.12 188 PRO A CA 1
ATOM 1463 C C . PRO A 1 188 ? 9.784 2.053 -8.527 1.00 97.12 188 PRO A C 1
ATOM 1465 O O . PRO A 1 188 ? 10.922 2.401 -8.218 1.00 97.12 188 PRO A O 1
ATOM 1468 N N . GLU A 1 189 ? 9.468 0.796 -8.818 1.00 97.06 189 GLU A N 1
ATOM 1469 C CA . GLU A 1 189 ? 10.440 -0.298 -8.849 1.00 97.06 189 GLU A CA 1
ATOM 1470 C C . GLU A 1 189 ? 10.128 -1.237 -10.016 1.00 97.06 189 GLU A C 1
ATOM 1472 O O . GLU A 1 189 ? 9.057 -1.854 -10.067 1.00 97.06 189 GLU A O 1
ATOM 1477 N N . PHE A 1 190 ? 11.060 -1.370 -10.962 1.00 97.62 190 PHE A N 1
ATOM 1478 C CA . PHE A 1 190 ? 10.885 -2.301 -12.078 1.00 97.62 190 PHE A CA 1
ATOM 1479 C C . PHE A 1 190 ? 11.004 -3.760 -11.617 1.00 97.62 190 PHE A C 1
ATOM 1481 O O . PHE A 1 190 ? 12.097 -4.235 -11.295 1.00 97.62 190 PHE A O 1
ATOM 1488 N N . LYS A 1 191 ? 9.879 -4.484 -11.649 1.00 97.12 191 LYS A N 1
ATOM 1489 C CA . LYS A 1 191 ? 9.796 -5.929 -11.378 1.00 97.12 191 LYS A CA 1
ATOM 1490 C C . LYS A 1 191 ? 10.243 -6.764 -12.571 1.00 97.12 191 LYS A C 1
ATOM 1492 O O . LYS A 1 191 ? 10.892 -7.790 -12.394 1.00 97.12 191 LYS A O 1
ATOM 1497 N N . GLU A 1 192 ? 9.955 -6.289 -13.779 1.00 97.56 192 GLU A N 1
ATOM 1498 C CA . GLU A 1 192 ? 10.494 -6.841 -15.021 1.00 97.56 192 GLU A CA 1
ATOM 1499 C C . GLU A 1 192 ? 11.260 -5.730 -15.741 1.00 97.56 192 GLU A C 1
ATOM 1501 O O . GLU A 1 192 ? 10.675 -4.747 -16.202 1.00 97.56 192 GLU A O 1
ATOM 1506 N N . LYS A 1 193 ? 12.589 -5.875 -15.765 1.00 97.88 193 LYS A N 1
ATOM 1507 C CA . LYS A 1 193 ? 13.530 -4.931 -16.376 1.00 97.88 193 LYS A CA 1
ATOM 1508 C C . LYS A 1 193 ? 13.775 -5.282 -17.839 1.00 97.88 193 LYS A C 1
ATOM 1510 O O . LYS A 1 193 ? 13.718 -6.454 -18.213 1.00 97.88 193 LYS A O 1
ATOM 1515 N N . LEU A 1 194 ? 14.117 -4.271 -18.633 1.00 98.06 194 LEU A N 1
ATOM 1516 C CA . LEU A 1 194 ? 14.515 -4.464 -20.023 1.00 98.06 194 LEU A CA 1
ATOM 1517 C C . LEU A 1 194 ? 15.735 -5.389 -20.131 1.00 98.06 194 LEU A C 1
ATOM 1519 O O . LEU A 1 194 ? 16.579 -5.447 -19.237 1.00 98.06 194 LEU A O 1
ATOM 1523 N N . GLN A 1 195 ? 15.808 -6.113 -21.244 1.00 97.56 195 GLN A N 1
ATOM 1524 C CA . GLN A 1 195 ? 16.914 -6.998 -21.593 1.00 97.56 195 GLN A CA 1
ATOM 1525 C C . GLN A 1 195 ? 17.381 -6.668 -23.004 1.00 97.56 195 GLN A C 1
ATOM 1527 O O . GLN A 1 195 ? 16.557 -6.347 -23.864 1.00 97.56 195 GLN A O 1
ATOM 1532 N N . ASN A 1 196 ? 18.690 -6.771 -23.236 1.00 97.69 196 ASN A N 1
ATOM 1533 C CA . ASN A 1 196 ? 19.255 -6.580 -24.567 1.00 97.69 196 ASN A CA 1
ATOM 1534 C C . ASN A 1 196 ? 18.604 -7.544 -25.559 1.00 97.69 196 ASN A C 1
ATOM 1536 O O . ASN A 1 196 ? 18.395 -8.724 -25.259 1.00 97.69 196 ASN A O 1
ATOM 1540 N N . LEU A 1 197 ? 18.309 -7.035 -26.748 1.00 96.81 197 LEU A N 1
ATOM 1541 C CA . LEU A 1 197 ? 17.608 -7.773 -27.784 1.00 96.81 197 LEU A CA 1
ATOM 1542 C C . LEU A 1 197 ? 18.350 -7.646 -29.108 1.00 96.81 197 LEU A C 1
ATOM 1544 O O . LEU A 1 197 ? 18.877 -6.595 -29.458 1.00 96.81 197 LEU A O 1
ATOM 1548 N N . GLN A 1 198 ? 18.359 -8.729 -29.873 1.00 96.88 198 GLN A N 1
ATOM 1549 C CA . GLN A 1 198 ? 18.893 -8.741 -31.223 1.00 96.88 198 GLN A CA 1
ATOM 1550 C C . GLN A 1 198 ? 17.806 -9.221 -32.181 1.00 96.88 198 GLN A C 1
ATOM 1552 O O . GLN A 1 198 ? 17.240 -10.296 -31.991 1.00 96.88 198 GLN A O 1
ATOM 1557 N N . THR A 1 199 ? 17.559 -8.446 -33.228 1.00 96.44 199 THR A N 1
ATOM 1558 C CA . THR A 1 199 ? 16.575 -8.721 -34.282 1.00 96.44 199 THR A CA 1
ATOM 1559 C C . THR A 1 199 ? 17.231 -8.575 -35.664 1.00 96.44 199 THR A C 1
ATOM 1561 O O . THR A 1 199 ? 18.448 -8.398 -35.769 1.00 96.44 199 THR A O 1
ATOM 1564 N N . GLN A 1 200 ? 16.447 -8.678 -36.731 1.00 95.38 200 GLN A N 1
ATOM 1565 C CA . GLN A 1 200 ? 16.844 -8.484 -38.120 1.00 95.38 200 GLN A CA 1
ATOM 1566 C C . GLN A 1 200 ? 16.016 -7.369 -38.767 1.00 95.38 200 GLN A C 1
ATOM 1568 O O . GLN A 1 200 ? 14.901 -7.072 -38.339 1.00 95.38 200 GLN A O 1
ATOM 1573 N N . VAL A 1 201 ? 16.556 -6.757 -39.817 1.00 93.88 201 VAL A N 1
ATOM 1574 C CA . VAL A 1 201 ? 15.813 -5.787 -40.630 1.00 93.88 201 VAL A CA 1
ATOM 1575 C C . VAL A 1 201 ? 14.521 -6.412 -41.179 1.00 93.88 201 VAL A C 1
ATOM 1577 O O . VAL A 1 201 ? 14.499 -7.586 -41.552 1.00 93.88 201 VAL A O 1
ATOM 1580 N N . ASN A 1 202 ? 13.455 -5.617 -41.244 1.00 91.75 202 ASN A N 1
ATOM 1581 C CA . ASN A 1 202 ? 12.095 -6.008 -41.623 1.00 91.75 202 ASN A CA 1
ATOM 1582 C C . ASN A 1 202 ? 11.388 -6.975 -40.658 1.00 91.75 202 ASN A C 1
ATOM 1584 O O . ASN A 1 202 ? 10.366 -7.548 -41.032 1.00 91.75 202 ASN A O 1
ATOM 1588 N N . ASP A 1 203 ? 11.874 -7.150 -39.424 1.00 94.00 203 ASP A N 1
ATOM 1589 C CA . ASP A 1 203 ? 11.051 -7.775 -38.385 1.00 94.00 203 ASP A CA 1
ATOM 1590 C C . ASP A 1 203 ? 9.783 -6.930 -38.169 1.00 94.00 203 ASP A C 1
ATOM 1592 O O . ASP A 1 203 ? 9.841 -5.706 -38.027 1.00 94.00 203 ASP A O 1
ATOM 1596 N N . GLU A 1 204 ? 8.618 -7.566 -38.228 1.00 90.94 204 GLU A N 1
ATOM 1597 C CA . GLU A 1 204 ? 7.336 -6.864 -38.302 1.00 90.94 204 GLU A CA 1
ATOM 1598 C C . GLU A 1 204 ? 6.916 -6.284 -36.949 1.00 90.94 204 GLU A C 1
ATOM 1600 O O . GLU A 1 204 ? 6.155 -5.316 -36.917 1.00 90.94 204 GLU A O 1
ATOM 1605 N N . ASN A 1 205 ? 7.379 -6.858 -35.833 1.00 91.38 205 ASN A N 1
ATOM 1606 C CA . ASN A 1 205 ? 6.904 -6.483 -34.502 1.00 91.38 205 ASN A CA 1
ATOM 1607 C C . ASN A 1 205 ? 7.903 -6.860 -33.398 1.00 91.38 205 ASN A C 1
ATOM 1609 O O . ASN A 1 205 ? 7.793 -7.922 -32.781 1.00 91.38 205 ASN A O 1
ATOM 1613 N N . VAL A 1 206 ? 8.829 -5.951 -33.098 1.00 96.44 206 VAL A N 1
ATOM 1614 C CA . VAL A 1 206 ? 9.725 -6.065 -31.939 1.00 96.44 206 VAL A CA 1
ATOM 1615 C C . VAL A 1 206 ? 9.105 -5.377 -30.727 1.00 96.44 206 VAL A C 1
ATOM 1617 O O . VAL A 1 206 ? 8.562 -4.279 -30.844 1.00 96.44 206 VAL A O 1
ATOM 1620 N N . GLN A 1 207 ? 9.171 -6.019 -29.557 1.00 96.12 207 GLN A N 1
ATOM 1621 C CA . GLN A 1 207 ? 8.556 -5.519 -28.326 1.00 96.12 207 GLN A CA 1
ATOM 1622 C C . GLN A 1 207 ? 9.570 -5.406 -27.193 1.00 96.12 207 GLN A C 1
ATOM 1624 O O . GLN A 1 207 ? 10.300 -6.351 -26.898 1.00 96.12 207 GLN A O 1
ATOM 1629 N N . LEU A 1 208 ? 9.554 -4.256 -26.528 1.00 97.12 208 LEU A N 1
ATOM 1630 C CA . LEU A 1 208 ? 10.272 -3.983 -25.293 1.00 97.12 208 LEU A CA 1
ATOM 1631 C C . LEU A 1 208 ? 9.222 -3.765 -24.204 1.00 97.12 208 LEU A C 1
ATOM 1633 O O . LEU A 1 208 ? 8.429 -2.828 -24.279 1.00 97.12 208 LEU A O 1
ATOM 1637 N N . ALA A 1 209 ? 9.174 -4.658 -23.221 1.00 96.81 209 ALA A N 1
ATOM 1638 C CA . ALA A 1 209 ? 8.157 -4.649 -22.176 1.00 96.81 209 ALA A CA 1
ATOM 1639 C C . ALA A 1 209 ? 8.794 -4.510 -20.797 1.00 96.81 209 ALA A C 1
ATOM 1641 O O . ALA A 1 209 ? 9.864 -5.061 -20.536 1.00 96.81 209 ALA A O 1
ATOM 1642 N N . VAL A 1 210 ? 8.109 -3.784 -19.921 1.00 97.75 210 VAL A N 1
ATOM 1643 C CA . VAL A 1 210 ? 8.485 -3.613 -18.520 1.00 97.75 210 VAL A CA 1
ATOM 1644 C C . VAL A 1 210 ? 7.273 -3.817 -17.629 1.00 97.75 210 VAL A C 1
ATOM 1646 O O . VAL A 1 210 ? 6.147 -3.511 -18.031 1.00 97.75 210 VAL A O 1
ATOM 1649 N N . LYS A 1 211 ? 7.528 -4.254 -16.397 1.00 97.62 211 LYS A N 1
ATOM 1650 C CA . LYS A 1 211 ? 6.561 -4.171 -15.300 1.00 97.62 211 LYS A CA 1
ATOM 1651 C C . LYS A 1 211 ? 7.120 -3.339 -14.171 1.00 97.62 211 LYS A C 1
ATOM 1653 O O . LYS A 1 211 ? 8.284 -3.518 -13.803 1.00 97.62 211 LYS A O 1
ATOM 1658 N N . VAL A 1 212 ? 6.306 -2.446 -13.630 1.00 97.19 212 VAL A N 1
ATOM 1659 C CA . VAL A 1 212 ? 6.713 -1.499 -12.596 1.00 97.19 212 VAL A CA 1
ATOM 1660 C C . VAL A 1 212 ? 5.645 -1.388 -11.522 1.00 97.19 212 VAL A C 1
ATOM 1662 O O . VAL A 1 212 ? 4.493 -1.084 -11.810 1.00 97.19 212 VAL A O 1
ATOM 1665 N N . ASP A 1 213 ? 6.059 -1.604 -10.278 1.00 95.25 213 ASP A N 1
ATOM 1666 C CA . ASP A 1 213 ? 5.228 -1.338 -9.108 1.00 95.25 213 ASP A CA 1
ATOM 1667 C C . ASP A 1 213 ? 5.518 0.067 -8.580 1.00 95.25 213 ASP A C 1
ATOM 1669 O O . ASP A 1 213 ? 6.604 0.611 -8.775 1.00 95.25 213 ASP A O 1
ATOM 1673 N N . GLY A 1 214 ? 4.559 0.659 -7.877 1.00 92.81 214 GLY A N 1
ATOM 1674 C CA . GLY A 1 214 ? 4.729 1.935 -7.192 1.00 92.81 214 GLY A CA 1
ATOM 1675 C C . GLY A 1 214 ? 3.412 2.419 -6.603 1.00 92.81 214 GLY A C 1
ATOM 1676 O O . GLY A 1 214 ? 2.342 2.126 -7.133 1.00 92.81 214 GLY A O 1
ATOM 1677 N N . GLN A 1 215 ? 3.485 3.158 -5.497 1.00 90.50 215 GLN A N 1
ATOM 1678 C CA . GLN A 1 215 ? 2.313 3.761 -4.863 1.00 90.50 215 GLN A CA 1
ATOM 1679 C C . GLN A 1 215 ? 2.573 5.239 -4.540 1.00 90.50 215 GLN A C 1
ATOM 1681 O O . GLN A 1 215 ? 3.464 5.540 -3.741 1.00 90.50 215 GLN A O 1
ATOM 1686 N N . PRO A 1 216 ? 1.818 6.185 -5.130 1.00 90.56 216 PRO A N 1
ATOM 1687 C CA . PRO A 1 216 ? 0.757 5.994 -6.135 1.00 90.56 216 PRO A CA 1
ATOM 1688 C C . PRO A 1 216 ? 1.249 5.359 -7.456 1.00 90.56 216 PRO A C 1
ATOM 1690 O O . PRO A 1 216 ? 2.466 5.376 -7.690 1.00 90.56 216 PRO A O 1
ATOM 1693 N N . PRO A 1 217 ? 0.338 4.851 -8.319 1.00 91.69 217 PRO A N 1
ATOM 1694 C CA . PRO A 1 217 ? 0.688 4.271 -9.616 1.00 91.69 217 PRO A CA 1
ATOM 1695 C C . PRO A 1 217 ? 1.606 5.201 -10.422 1.00 91.69 217 PRO A C 1
ATOM 1697 O O . PRO A 1 217 ? 1.281 6.384 -10.586 1.00 91.69 217 PRO A O 1
ATOM 1700 N N . PRO A 1 218 ? 2.777 4.722 -10.871 1.00 94.62 218 PRO A N 1
ATOM 1701 C CA . PRO A 1 218 ? 3.759 5.584 -11.501 1.00 94.62 218 PRO A CA 1
ATOM 1702 C C . PRO A 1 218 ? 3.479 5.799 -12.992 1.00 94.62 218 PRO A C 1
ATOM 1704 O O . PRO A 1 218 ? 2.916 4.953 -13.677 1.00 94.62 218 PRO A O 1
ATOM 1707 N N . SER A 1 219 ? 3.913 6.947 -13.509 1.00 94.19 219 SER A N 1
ATOM 1708 C CA . SER A 1 219 ? 3.907 7.247 -14.948 1.00 94.19 219 SER A CA 1
ATOM 1709 C C . SER A 1 219 ? 5.153 6.684 -15.632 1.00 94.19 219 SER A C 1
ATOM 1711 O O . SER A 1 219 ? 6.230 6.728 -15.036 1.00 94.19 219 SER A O 1
ATOM 1713 N N . VAL A 1 220 ? 5.025 6.219 -16.879 1.00 95.50 220 VAL A N 1
ATOM 1714 C CA . VAL A 1 220 ? 6.124 5.638 -17.669 1.00 95.50 220 VAL A CA 1
ATOM 1715 C C . VAL A 1 220 ? 6.444 6.498 -18.895 1.00 95.50 220 VAL A C 1
ATOM 1717 O O . VAL A 1 220 ? 5.545 6.995 -19.570 1.00 95.50 220 VAL A O 1
ATOM 1720 N N . GLN A 1 221 ? 7.733 6.667 -19.198 1.00 95.62 221 GLN A N 1
ATOM 1721 C CA . GLN A 1 221 ? 8.229 7.358 -20.387 1.00 95.62 221 GLN A CA 1
ATOM 1722 C C . GLN A 1 221 ? 9.384 6.585 -21.032 1.00 95.62 221 GLN A C 1
ATOM 1724 O O . GLN A 1 221 ? 10.325 6.168 -20.354 1.00 95.62 221 GLN A O 1
ATOM 1729 N N . TRP A 1 222 ? 9.333 6.445 -22.355 1.00 96.88 222 TRP A N 1
ATOM 1730 C CA . TRP A 1 222 ? 10.344 5.747 -23.147 1.00 96.88 222 TRP A CA 1
ATOM 1731 C C . TRP A 1 222 ? 11.301 6.719 -23.840 1.00 96.88 222 TRP A C 1
ATOM 1733 O O . TRP A 1 222 ? 10.906 7.810 -24.257 1.00 96.88 222 TRP A O 1
ATOM 1743 N N . PHE A 1 223 ? 12.553 6.299 -23.994 1.00 96.44 223 PHE A N 1
ATOM 1744 C CA . PHE A 1 223 ? 13.617 7.033 -24.672 1.00 96.44 223 PHE A CA 1
ATOM 1745 C C . PHE A 1 223 ? 14.382 6.099 -25.610 1.00 96.44 223 PHE A C 1
ATOM 1747 O O . PHE A 1 223 ? 14.599 4.936 -25.272 1.00 96.44 223 PHE A O 1
ATOM 1754 N N . HIS A 1 224 ? 14.831 6.629 -26.745 1.00 95.31 224 HIS A N 1
ATOM 1755 C CA . HIS A 1 224 ? 15.748 5.981 -27.686 1.00 95.31 224 HIS A CA 1
ATOM 1756 C C . HIS A 1 224 ? 16.936 6.919 -27.911 1.00 95.31 224 HIS A C 1
ATOM 1758 O O . HIS A 1 224 ? 16.749 8.097 -28.220 1.00 95.31 224 HIS A O 1
ATOM 1764 N N . ASP A 1 225 ? 18.145 6.433 -27.621 1.00 93.81 225 ASP A N 1
ATOM 1765 C CA . ASP A 1 225 ? 19.409 7.183 -27.691 1.00 93.81 225 ASP A CA 1
ATOM 1766 C C . ASP A 1 225 ? 19.348 8.563 -27.008 1.00 93.81 225 ASP A C 1
ATOM 1768 O O . ASP A 1 225 ? 19.804 9.591 -27.510 1.00 93.81 225 ASP A O 1
ATOM 1772 N N . GLY A 1 226 ? 18.734 8.582 -25.820 1.00 92.81 226 GLY A N 1
ATOM 1773 C CA . GLY A 1 226 ? 18.596 9.772 -24.976 1.00 92.81 226 GLY A CA 1
ATOM 1774 C C . GLY A 1 226 ? 17.478 10.734 -25.388 1.00 92.81 226 GLY A C 1
ATOM 1775 O O . GLY A 1 226 ? 17.204 11.687 -24.655 1.00 92.81 226 GLY A O 1
ATOM 1776 N N . LYS A 1 227 ? 16.788 10.491 -26.507 1.00 92.62 227 LYS A N 1
ATOM 1777 C CA . LYS A 1 227 ? 15.646 11.298 -26.955 1.00 92.62 227 LYS A CA 1
ATOM 1778 C C . LYS A 1 227 ? 14.326 10.663 -26.510 1.00 92.62 227 LYS A C 1
ATOM 1780 O O . LYS A 1 227 ? 14.168 9.452 -26.646 1.00 92.62 227 LYS A O 1
ATOM 1785 N N . PRO A 1 228 ? 13.365 11.442 -25.981 1.00 93.19 228 PRO A N 1
ATOM 1786 C CA . PRO A 1 228 ? 12.066 10.906 -25.593 1.00 93.19 228 PRO A CA 1
ATOM 1787 C C . PRO A 1 228 ? 11.297 10.424 -26.825 1.00 93.19 228 PRO A C 1
ATOM 1789 O O . PRO A 1 228 ? 11.179 11.145 -27.817 1.00 93.19 228 PRO A O 1
ATOM 1792 N N . ILE A 1 229 ? 10.737 9.222 -26.740 1.00 91.94 229 ILE A N 1
ATOM 1793 C CA . ILE A 1 229 ? 9.879 8.668 -27.784 1.00 91.94 229 ILE A CA 1
ATOM 1794 C C . ILE A 1 229 ? 8.495 9.299 -27.641 1.00 91.94 229 ILE A C 1
ATOM 1796 O O . ILE A 1 229 ? 7.823 9.129 -26.623 1.00 91.94 229 ILE A O 1
ATOM 1800 N N . SER A 1 230 ? 8.060 10.021 -28.672 1.00 78.25 230 SER A N 1
ATOM 1801 C CA . SER A 1 230 ? 6.687 10.513 -28.780 1.00 78.25 230 SER A CA 1
ATOM 1802 C C . SER A 1 230 ? 5.917 9.676 -29.791 1.00 78.25 230 SER A C 1
ATOM 1804 O O . SER A 1 230 ? 6.377 9.499 -30.918 1.00 78.25 230 SER A O 1
ATOM 1806 N N . GLN A 1 231 ? 4.704 9.246 -29.432 1.00 67.88 231 GLN A N 1
ATOM 1807 C CA . GLN A 1 231 ? 3.776 8.583 -30.360 1.00 67.88 231 GLN A CA 1
ATOM 1808 C C . GLN A 1 231 ? 3.407 9.461 -31.573 1.00 67.88 231 GLN A C 1
ATOM 1810 O O . GLN A 1 231 ? 2.918 8.949 -32.574 1.00 67.88 231 GLN A O 1
ATOM 1815 N N . SER A 1 232 ? 3.625 10.779 -31.489 1.00 64.56 232 SER A N 1
ATOM 1816 C CA . SER A 1 232 ? 3.363 11.744 -32.563 1.00 64.56 232 SER A CA 1
ATOM 1817 C C . SER A 1 232 ? 4.572 12.048 -33.456 1.00 64.56 232 SER A C 1
ATOM 1819 O O . SER A 1 232 ? 4.473 12.923 -34.318 1.00 64.56 232 SER A O 1
ATOM 1821 N N . SER A 1 233 ? 5.722 11.399 -33.236 1.00 65.75 233 SER A N 1
ATOM 1822 C CA . SER A 1 233 ? 6.901 11.625 -34.074 1.00 65.75 233 SER A CA 1
ATOM 1823 C C . SER A 1 233 ? 6.712 10.994 -35.454 1.00 65.75 233 SER A C 1
ATOM 1825 O O . SER A 1 233 ? 6.362 9.823 -35.566 1.00 65.75 233 SER A O 1
ATOM 1827 N N . ASN A 1 234 ? 6.987 11.769 -36.504 1.00 62.12 234 ASN A N 1
ATOM 1828 C CA . ASN A 1 234 ? 6.975 11.285 -37.886 1.00 62.12 234 ASN A CA 1
ATOM 1829 C C . ASN A 1 234 ? 8.308 10.635 -38.303 1.00 62.12 234 ASN A C 1
ATOM 1831 O O . ASN A 1 234 ? 8.398 10.130 -39.417 1.00 62.12 234 ASN A O 1
ATOM 1835 N N . GLU A 1 235 ? 9.346 10.688 -37.458 1.00 69.75 235 GLU A N 1
ATOM 1836 C CA . GLU A 1 235 ? 10.698 10.231 -37.818 1.00 69.75 235 GLU A CA 1
ATOM 1837 C C . GLU A 1 235 ? 10.820 8.700 -37.807 1.00 69.75 235 GLU A C 1
ATOM 1839 O O . GLU A 1 235 ? 11.359 8.129 -38.751 1.00 69.75 235 GLU A O 1
ATOM 1844 N N . LEU A 1 236 ? 10.285 8.033 -36.776 1.00 73.94 236 LEU A N 1
ATOM 1845 C CA . LEU A 1 236 ? 10.259 6.573 -36.641 1.00 73.94 236 LEU A CA 1
ATOM 1846 C C . LEU A 1 236 ? 8.923 6.143 -36.009 1.00 73.94 236 LEU A C 1
ATOM 1848 O O . LEU A 1 236 ? 8.529 6.709 -34.983 1.00 73.94 236 LEU A O 1
ATOM 1852 N N . PRO A 1 237 ? 8.193 5.177 -36.598 1.00 83.12 237 PRO A N 1
ATOM 1853 C CA . PRO A 1 237 ? 6.905 4.755 -36.069 1.00 83.12 237 PRO A CA 1
ATOM 1854 C C . PRO A 1 237 ? 7.104 3.912 -34.807 1.00 83.12 237 PRO A C 1
ATOM 1856 O O . PRO A 1 237 ? 7.589 2.792 -34.877 1.00 83.12 237 PRO A O 1
ATOM 1859 N N . PHE A 1 238 ? 6.657 4.413 -33.657 1.00 90.12 238 PHE A N 1
ATOM 1860 C CA . PHE A 1 238 ? 6.613 3.665 -32.400 1.00 90.12 238 PHE A CA 1
ATOM 1861 C C . PHE A 1 238 ? 5.175 3.550 -31.895 1.00 90.12 238 PHE A C 1
ATOM 1863 O O . PHE A 1 238 ? 4.372 4.471 -32.055 1.00 90.12 238 PHE A O 1
ATOM 1870 N N . LYS A 1 239 ? 4.844 2.444 -31.223 1.00 91.88 239 LYS A N 1
ATOM 1871 C CA . LYS A 1 239 ? 3.565 2.291 -30.515 1.00 91.88 239 LYS A CA 1
ATOM 1872 C C . LYS A 1 239 ? 3.815 1.954 -29.051 1.00 91.88 239 LYS A C 1
ATOM 1874 O O . LYS A 1 239 ? 4.527 1.009 -28.752 1.00 91.88 239 LYS A O 1
ATOM 1879 N N . ILE A 1 240 ? 3.192 2.705 -28.148 1.00 93.69 240 ILE A N 1
ATOM 1880 C CA . ILE A 1 240 ? 3.269 2.466 -26.699 1.00 93.69 240 ILE A CA 1
ATOM 1881 C C . ILE A 1 240 ? 1.908 1.960 -26.222 1.00 93.69 240 ILE A C 1
ATOM 1883 O O . ILE A 1 240 ? 0.876 2.509 -26.613 1.00 93.69 240 ILE A O 1
ATOM 1887 N N . ILE A 1 241 ? 1.913 0.894 -25.428 1.00 93.81 241 ILE A N 1
ATOM 1888 C CA . ILE A 1 241 ? 0.732 0.336 -24.769 1.00 93.81 241 ILE A CA 1
ATOM 1889 C C . ILE A 1 241 ? 0.995 0.335 -23.267 1.00 93.81 241 ILE A C 1
ATOM 1891 O O . ILE A 1 241 ? 1.801 -0.463 -22.789 1.00 93.81 241 ILE A O 1
ATOM 1895 N N . ASP A 1 242 ? 0.292 1.197 -22.542 1.00 92.62 242 ASP A N 1
ATOM 1896 C CA . ASP A 1 242 ? 0.339 1.243 -21.082 1.00 92.62 242 ASP A CA 1
ATOM 1897 C C . ASP A 1 242 ? -0.698 0.287 -20.479 1.00 92.62 242 ASP A C 1
ATOM 1899 O O . ASP A 1 242 ? -1.803 0.120 -21.008 1.00 92.62 242 ASP A O 1
ATOM 1903 N N . LYS A 1 243 ? -0.314 -0.376 -19.390 1.00 88.75 243 LYS A N 1
ATOM 1904 C CA . LYS A 1 243 ? -1.124 -1.313 -18.603 1.00 88.75 243 LYS A CA 1
ATOM 1905 C C . LYS A 1 243 ? -1.034 -0.927 -17.127 1.00 88.75 243 LYS A C 1
ATOM 1907 O O . LYS A 1 243 ? -0.133 -0.192 -16.738 1.00 88.75 243 LYS A O 1
ATOM 1912 N N . ASP A 1 244 ? -1.925 -1.469 -16.299 1.00 84.38 244 ASP A N 1
ATOM 1913 C CA . ASP A 1 244 ? -1.941 -1.179 -14.857 1.00 84.38 244 ASP A CA 1
ATOM 1914 C C . ASP A 1 244 ? -0.629 -1.567 -14.147 1.00 84.38 244 ASP A C 1
ATOM 1916 O O . ASP A 1 244 ? -0.261 -0.943 -13.156 1.00 84.38 244 ASP A O 1
ATOM 1920 N N . ASP A 1 245 ? 0.087 -2.574 -14.662 1.00 90.50 245 ASP A N 1
ATOM 1921 C CA . ASP A 1 245 ? 1.326 -3.114 -14.092 1.00 90.50 245 ASP A CA 1
ATOM 1922 C C . ASP A 1 245 ? 2.598 -2.729 -14.867 1.00 90.50 245 ASP A C 1
ATOM 1924 O O . ASP A 1 245 ? 3.684 -3.201 -14.527 1.00 90.50 245 ASP A O 1
ATOM 1928 N N . GLY A 1 246 ? 2.512 -1.908 -15.922 1.00 94.19 246 GLY A N 1
ATOM 1929 C CA . GLY A 1 246 ? 3.674 -1.627 -16.765 1.00 94.19 246 GLY A CA 1
ATOM 1930 C C . GLY A 1 246 ? 3.393 -0.966 -18.110 1.00 94.19 246 GLY A C 1
ATOM 1931 O O . GLY A 1 246 ? 2.348 -0.370 -18.347 1.00 94.19 246 GLY A O 1
ATOM 1932 N N . SER A 1 247 ? 4.360 -1.066 -19.021 1.00 96.44 247 SER A N 1
ATOM 1933 C CA . SER A 1 247 ? 4.276 -0.468 -20.357 1.00 96.44 247 SER A CA 1
ATOM 1934 C C . SER A 1 247 ? 4.996 -1.340 -21.381 1.00 96.44 247 SER A C 1
ATOM 1936 O O . SER A 1 247 ? 5.932 -2.078 -21.061 1.00 96.44 247 SER A O 1
ATOM 1938 N N . THR A 1 248 ? 4.546 -1.299 -22.630 1.00 96.81 248 THR A N 1
ATOM 1939 C CA . THR A 1 248 ? 5.166 -2.012 -23.750 1.00 96.81 248 THR A CA 1
ATOM 1940 C C . THR A 1 248 ? 5.384 -1.061 -24.916 1.00 96.81 248 THR A C 1
ATOM 1942 O O . THR A 1 248 ? 4.425 -0.498 -25.448 1.00 96.81 248 THR A O 1
ATOM 1945 N N . LEU A 1 249 ? 6.637 -0.925 -25.340 1.00 96.00 249 LEU A N 1
ATOM 1946 C CA . LEU A 1 249 ? 7.036 -0.250 -26.567 1.00 96.00 249 LEU A CA 1
ATOM 1947 C C . LEU A 1 249 ? 7.111 -1.265 -27.710 1.00 96.00 249 LEU A C 1
ATOM 1949 O O . LEU A 1 249 ? 7.760 -2.303 -27.602 1.00 96.00 249 LEU A O 1
ATOM 1953 N N . ILE A 1 250 ? 6.443 -0.951 -28.812 1.00 95.38 250 ILE A N 1
ATOM 1954 C CA . ILE A 1 250 ? 6.362 -1.757 -30.024 1.00 95.38 250 ILE A CA 1
ATOM 1955 C C . ILE A 1 250 ? 7.043 -1.003 -31.163 1.00 95.38 250 ILE A C 1
ATOM 1957 O O . ILE A 1 250 ? 6.699 0.149 -31.447 1.00 95.38 250 ILE A O 1
ATOM 1961 N N . ILE A 1 251 ? 7.958 -1.699 -31.832 1.00 94.81 251 ILE A N 1
ATOM 1962 C CA . ILE A 1 251 ? 8.703 -1.244 -33.002 1.00 94.81 251 ILE A CA 1
ATOM 1963 C C . ILE A 1 251 ? 8.207 -2.056 -34.211 1.00 94.81 251 ILE A C 1
ATOM 1965 O O . ILE A 1 251 ? 8.622 -3.207 -34.392 1.00 94.81 251 ILE A O 1
ATOM 1969 N N . PRO A 1 252 ? 7.274 -1.513 -35.011 1.00 92.19 252 PRO A N 1
ATOM 1970 C CA . PRO A 1 252 ? 6.839 -2.134 -36.249 1.00 92.19 252 PRO A CA 1
ATOM 1971 C C . PRO A 1 252 ? 7.891 -1.968 -37.348 1.00 92.19 252 PRO A C 1
ATOM 1973 O O . PRO A 1 252 ? 8.527 -0.919 -37.438 1.00 92.19 252 PRO A O 1
ATOM 1976 N N . LYS A 1 253 ? 8.008 -2.967 -38.231 1.00 92.12 253 LYS A N 1
ATOM 1977 C CA . LYS A 1 253 ? 8.846 -2.919 -39.447 1.00 92.12 253 LYS A CA 1
ATOM 1978 C C . LYS A 1 253 ? 10.249 -2.378 -39.182 1.00 92.12 253 LYS A C 1
ATOM 1980 O O . LYS A 1 253 ? 10.600 -1.262 -39.567 1.00 92.12 253 LYS A O 1
ATOM 1985 N N . VAL A 1 254 ? 11.048 -3.176 -38.491 1.00 94.00 254 VAL A N 1
ATOM 1986 C CA . VAL A 1 254 ? 12.355 -2.760 -37.990 1.00 94.00 254 VAL A CA 1
ATOM 1987 C C . VAL A 1 254 ? 13.289 -2.323 -39.127 1.00 94.00 254 VAL A C 1
ATOM 1989 O O . VAL A 1 254 ? 13.603 -3.106 -40.020 1.00 94.00 254 VAL A O 1
ATOM 1992 N N . VAL A 1 255 ? 13.794 -1.090 -39.048 1.00 92.06 255 VAL A N 1
ATOM 1993 C CA . VAL A 1 255 ? 14.880 -0.550 -39.878 1.00 92.06 255 VAL A CA 1
ATOM 1994 C C . VAL A 1 255 ? 16.178 -0.410 -39.064 1.00 92.06 255 VAL A C 1
ATOM 1996 O O . VAL A 1 255 ? 16.114 -0.430 -37.830 1.00 92.06 255 VAL A O 1
ATOM 1999 N N . PRO A 1 256 ? 17.359 -0.285 -39.703 1.00 90.31 256 PRO A N 1
ATOM 2000 C CA . PRO A 1 256 ? 18.636 -0.140 -38.997 1.00 90.31 256 PRO A CA 1
ATOM 2001 C C . PRO A 1 256 ? 18.680 1.025 -37.997 1.00 90.31 256 PRO A C 1
ATOM 2003 O O . PRO A 1 256 ? 19.329 0.909 -36.963 1.00 90.31 256 PRO A O 1
ATOM 2006 N N . GLU A 1 257 ? 17.960 2.113 -38.264 1.00 90.56 257 GLU A N 1
ATOM 2007 C CA . GLU A 1 257 ? 17.882 3.309 -37.416 1.00 90.56 257 GLU A CA 1
ATOM 2008 C C . GLU A 1 257 ? 17.175 3.059 -36.076 1.00 90.56 257 GLU A C 1
ATOM 2010 O O . GLU A 1 257 ? 17.313 3.868 -35.167 1.00 90.56 257 GLU A O 1
ATOM 2015 N N . HIS A 1 258 ? 16.442 1.949 -35.922 1.00 93.69 258 HIS A N 1
ATOM 2016 C CA . HIS A 1 258 ? 15.881 1.548 -34.628 1.00 93.69 258 HIS A CA 1
ATOM 2017 C C . HIS A 1 258 ? 16.920 0.916 -33.696 1.00 93.69 258 HIS A C 1
ATOM 2019 O O . HIS A 1 258 ? 16.609 0.698 -32.526 1.00 93.69 258 HIS A O 1
ATOM 2025 N N . ALA A 1 259 ? 18.115 0.569 -34.182 1.00 94.00 259 ALA A N 1
ATOM 2026 C CA . ALA A 1 259 ? 19.181 0.091 -33.311 1.00 94.00 259 ALA A CA 1
ATOM 2027 C C . ALA A 1 259 ? 19.596 1.185 -32.314 1.00 94.00 259 ALA A C 1
ATOM 2029 O O . ALA A 1 259 ? 19.452 2.375 -32.588 1.00 94.00 259 ALA A O 1
ATOM 2030 N N . GLY A 1 260 ? 20.112 0.778 -31.159 1.00 95.00 260 GLY A N 1
ATOM 2031 C CA . GLY A 1 260 ? 20.589 1.704 -30.133 1.00 95.00 260 GLY A CA 1
ATOM 2032 C C . GLY A 1 260 ? 20.074 1.372 -28.741 1.00 95.00 260 GLY A C 1
ATOM 2033 O O . GLY A 1 260 ? 19.539 0.288 -28.486 1.00 95.00 260 GLY A O 1
ATOM 2034 N N . ASN A 1 261 ? 20.260 2.310 -27.820 1.00 98.12 261 ASN A N 1
ATOM 2035 C CA . ASN A 1 261 ? 19.916 2.137 -26.418 1.00 98.12 261 ASN A CA 1
ATOM 2036 C C . ASN A 1 261 ? 18.506 2.660 -26.128 1.00 98.12 261 ASN A C 1
ATOM 2038 O O . ASN A 1 261 ? 18.198 3.838 -26.334 1.00 98.12 261 ASN A O 1
ATOM 2042 N N . TYR A 1 262 ? 17.669 1.789 -25.579 1.00 97.88 262 TYR A N 1
ATOM 2043 C CA . TYR A 1 262 ? 16.326 2.108 -25.120 1.00 97.88 262 TYR A CA 1
ATOM 2044 C C . TYR A 1 262 ? 16.319 2.244 -23.607 1.00 97.88 262 TYR A C 1
ATOM 2046 O O . TYR A 1 262 ? 16.835 1.380 -22.902 1.00 97.88 262 TYR A O 1
ATOM 2054 N N . VAL A 1 263 ? 15.702 3.312 -23.105 1.00 98.38 263 VAL A N 1
ATOM 2055 C CA . VAL A 1 263 ? 15.519 3.545 -21.668 1.00 98.38 263 VAL A CA 1
ATOM 2056 C C . VAL A 1 263 ? 14.037 3.697 -21.374 1.00 98.38 263 VAL A C 1
ATOM 2058 O O . VAL A 1 263 ? 13.341 4.475 -22.024 1.00 98.38 263 VAL A O 1
ATOM 2061 N N . CYS A 1 264 ? 13.562 2.977 -20.367 1.00 97.94 264 CYS A N 1
ATOM 2062 C CA . CYS A 1 264 ? 12.244 3.162 -19.790 1.00 97.94 264 CYS A CA 1
ATOM 2063 C C . CYS A 1 264 ? 12.395 3.795 -18.406 1.00 97.94 264 CYS A C 1
ATOM 2065 O O . CYS A 1 264 ? 13.019 3.217 -17.514 1.00 97.94 264 CYS A O 1
ATOM 2067 N N . ARG A 1 265 ? 11.816 4.984 -18.230 1.00 97.88 265 ARG A N 1
ATOM 2068 C CA . ARG A 1 265 ? 11.814 5.744 -16.977 1.00 97.88 265 ARG A CA 1
ATOM 2069 C C . ARG A 1 265 ? 10.429 5.709 -16.359 1.00 97.88 265 ARG A C 1
ATOM 2071 O O . ARG A 1 265 ? 9.455 6.039 -17.030 1.00 97.88 265 ARG A O 1
ATOM 2078 N N . SER A 1 266 ? 10.358 5.370 -15.078 1.00 97.44 266 SER A N 1
ATOM 2079 C CA . SER A 1 266 ? 9.122 5.388 -14.300 1.00 97.44 266 SER A CA 1
ATOM 2080 C C . SER A 1 266 ? 9.216 6.385 -13.148 1.00 97.44 266 SER A C 1
ATOM 2082 O O . SER A 1 266 ? 10.266 6.499 -12.514 1.00 97.44 266 SER A O 1
ATOM 2084 N N . LYS A 1 267 ? 8.144 7.139 -12.882 1.00 96.88 267 LYS A N 1
ATOM 2085 C CA . LYS A 1 267 ? 8.129 8.210 -11.871 1.00 96.88 267 LYS A CA 1
ATOM 2086 C C . LYS A 1 267 ? 6.788 8.328 -11.154 1.00 96.88 267 LYS A C 1
ATOM 2088 O O . LYS A 1 267 ? 5.739 8.360 -11.797 1.00 96.88 267 LYS A O 1
ATOM 2093 N N . ASN A 1 268 ? 6.838 8.511 -9.835 1.00 95.38 268 ASN A N 1
ATOM 2094 C CA . ASN A 1 268 ? 5.714 8.980 -9.020 1.00 95.38 268 ASN A CA 1
ATOM 2095 C C . ASN A 1 268 ? 6.175 10.040 -7.997 1.00 95.38 268 ASN A C 1
ATOM 2097 O O . ASN A 1 268 ? 7.288 10.561 -8.075 1.00 95.38 268 ASN A O 1
ATOM 2101 N N . ALA A 1 269 ? 5.311 10.390 -7.039 1.00 94.69 269 ALA A N 1
ATOM 2102 C CA . ALA A 1 269 ? 5.619 11.384 -6.007 1.00 94.69 269 ALA A CA 1
ATOM 2103 C C . ALA A 1 269 ? 6.723 10.951 -5.018 1.00 94.69 269 ALA A C 1
ATOM 2105 O O . ALA A 1 269 ? 7.280 11.805 -4.334 1.00 94.69 269 ALA A O 1
ATOM 2106 N N . GLN A 1 270 ? 7.030 9.653 -4.930 1.00 94.56 270 GLN A N 1
ATOM 2107 C CA . GLN A 1 270 ? 8.019 9.096 -4.002 1.00 94.56 270 GLN A CA 1
ATOM 2108 C C . GLN A 1 270 ? 9.403 8.914 -4.628 1.00 94.56 270 GLN A C 1
ATOM 2110 O O . GLN A 1 270 ? 10.381 8.732 -3.907 1.00 94.56 270 GLN A O 1
ATOM 2115 N N . GLY A 1 271 ? 9.512 8.963 -5.956 1.00 96.31 271 GLY A N 1
ATOM 2116 C CA . GLY A 1 271 ? 10.794 8.824 -6.628 1.00 96.31 271 GLY A CA 1
ATOM 2117 C C . GLY A 1 271 ? 10.675 8.479 -8.103 1.00 96.31 271 GLY A C 1
ATOM 2118 O O . GLY A 1 271 ? 9.620 8.623 -8.726 1.00 96.31 271 GLY A O 1
ATOM 2119 N N . GLN A 1 272 ? 11.794 8.022 -8.651 1.00 97.44 272 GLN A N 1
ATOM 2120 C CA . GLN A 1 272 ? 11.919 7.556 -10.025 1.00 97.44 272 GLN A CA 1
ATOM 2121 C C . GLN A 1 272 ? 12.851 6.345 -10.082 1.00 97.44 272 GLN A C 1
ATOM 2123 O O . GLN A 1 272 ? 13.780 6.257 -9.279 1.00 97.44 272 GLN A O 1
ATOM 2128 N N . ASP A 1 273 ? 12.619 5.467 -11.049 1.00 97.94 273 ASP A N 1
ATOM 2129 C CA . ASP A 1 273 ? 13.500 4.349 -11.393 1.00 97.94 273 ASP A CA 1
ATOM 2130 C C . ASP A 1 273 ? 13.642 4.269 -12.919 1.00 97.94 273 ASP A C 1
ATOM 2132 O O . ASP A 1 273 ? 12.792 4.774 -13.665 1.00 97.94 273 ASP A O 1
ATOM 2136 N N . GLU A 1 274 ? 14.724 3.657 -13.393 1.00 98.00 274 GLU A N 1
ATOM 2137 C CA . GLU A 1 274 ? 15.045 3.520 -14.816 1.00 98.00 274 GLU A CA 1
ATOM 2138 C C . GLU A 1 274 ? 15.587 2.123 -15.132 1.00 98.00 274 GLU A C 1
ATOM 2140 O O . GLU A 1 274 ? 16.345 1.521 -14.369 1.00 98.00 274 GLU A O 1
ATOM 2145 N N . THR A 1 275 ? 15.231 1.610 -16.305 1.00 98.44 275 THR A N 1
ATOM 2146 C CA . THR A 1 275 ? 15.814 0.394 -16.878 1.00 98.44 275 THR A CA 1
ATOM 2147 C C . THR A 1 275 ? 16.190 0.645 -18.333 1.00 98.44 275 THR A C 1
ATOM 2149 O O . THR A 1 275 ? 15.520 1.415 -19.020 1.00 98.44 275 THR A O 1
ATOM 2152 N N . SER A 1 276 ? 17.267 0.017 -18.803 1.00 98.25 276 SER A N 1
ATOM 2153 C CA . SER A 1 276 ? 17.777 0.198 -20.160 1.00 98.25 276 SER A CA 1
ATOM 2154 C C . SER A 1 276 ? 18.136 -1.124 -20.825 1.00 98.25 276 SER A C 1
ATOM 2156 O O . SER A 1 276 ? 18.508 -2.079 -20.143 1.00 98.25 276 SER A O 1
ATOM 2158 N N . ALA A 1 277 ? 18.061 -1.156 -22.151 1.00 98.19 277 ALA A N 1
ATOM 2159 C CA . ALA A 1 277 ? 18.537 -2.260 -22.972 1.00 98.19 277 ALA A CA 1
ATOM 2160 C C . ALA A 1 277 ? 19.000 -1.776 -24.344 1.00 98.19 277 ALA A C 1
ATOM 2162 O O . ALA A 1 277 ? 18.455 -0.827 -24.904 1.00 98.19 277 ALA A O 1
ATOM 2163 N N . GLU A 1 278 ? 19.967 -2.488 -24.906 1.00 98.06 278 GLU A N 1
ATOM 2164 C CA . GLU A 1 278 ? 20.437 -2.282 -26.271 1.00 98.06 278 GLU A CA 1
ATOM 2165 C C . GLU A 1 278 ? 19.642 -3.150 -27.257 1.00 98.06 278 GLU A C 1
ATOM 2167 O O . GLU A 1 278 ? 19.480 -4.358 -27.048 1.00 98.06 278 GLU A O 1
ATOM 2172 N N . LEU A 1 279 ? 19.162 -2.536 -28.342 1.00 97.50 279 LEU A N 1
ATOM 2173 C CA . LEU A 1 279 ? 18.589 -3.225 -29.494 1.00 97.50 279 LEU A CA 1
ATOM 2174 C C . LEU A 1 279 ? 19.611 -3.267 -30.630 1.00 97.50 279 LEU A C 1
ATOM 2176 O O . LEU A 1 279 ? 20.009 -2.234 -31.167 1.00 97.50 279 LEU A O 1
ATOM 2180 N N . ILE A 1 280 ? 19.975 -4.475 -31.050 1.00 96.31 280 ILE A N 1
ATOM 2181 C CA . ILE A 1 280 ? 20.846 -4.713 -32.201 1.00 96.31 280 ILE A CA 1
ATOM 2182 C C . ILE A 1 280 ? 19.989 -5.165 -33.384 1.00 96.31 280 ILE A C 1
ATOM 2184 O O . ILE A 1 280 ? 19.320 -6.198 -33.317 1.00 96.31 280 ILE A O 1
ATOM 2188 N N . VAL A 1 281 ? 20.047 -4.434 -34.497 1.00 96.25 281 VAL A N 1
ATOM 2189 C CA . VAL A 1 281 ? 19.355 -4.791 -35.744 1.00 96.25 281 VAL A CA 1
ATOM 2190 C C . VAL A 1 281 ? 20.364 -5.353 -36.739 1.00 96.25 281 VAL A C 1
ATOM 2192 O O . VAL A 1 281 ? 21.227 -4.632 -37.239 1.00 96.25 281 VAL A O 1
ATOM 2195 N N . LYS A 1 282 ? 20.264 -6.649 -37.040 1.00 95.69 282 LYS A N 1
ATOM 2196 C CA . LYS A 1 282 ? 21.096 -7.310 -38.050 1.00 95.69 282 LYS A CA 1
ATOM 2197 C C . LYS A 1 282 ? 20.621 -6.986 -39.460 1.00 95.69 282 LYS A C 1
ATOM 2199 O O . LYS A 1 282 ? 19.431 -7.079 -39.763 1.00 95.69 282 LYS A O 1
ATOM 2204 N N . CYS A 1 283 ? 21.561 -6.677 -40.342 1.00 92.88 283 CYS A N 1
ATOM 2205 C CA . CYS A 1 283 ? 21.297 -6.446 -41.756 1.00 92.88 283 CYS A CA 1
ATOM 2206 C C . CYS A 1 283 ? 22.482 -6.915 -42.605 1.00 92.88 283 CYS A C 1
ATOM 2208 O O . CYS A 1 283 ? 23.635 -6.866 -42.171 1.00 92.88 283 CYS A O 1
ATOM 2210 N N . ALA A 1 284 ? 22.182 -7.395 -43.813 1.00 92.50 284 ALA A N 1
ATOM 2211 C CA . ALA A 1 284 ? 23.208 -7.750 -44.784 1.00 92.50 284 ALA A CA 1
ATOM 2212 C C . ALA A 1 284 ? 23.995 -6.496 -45.212 1.00 92.50 284 ALA A C 1
ATOM 2214 O O . ALA A 1 284 ? 23.423 -5.405 -45.188 1.00 92.50 284 ALA A O 1
ATOM 2215 N N . PRO A 1 285 ? 25.268 -6.634 -45.623 1.00 92.75 285 PRO A N 1
ATOM 2216 C CA . PRO A 1 285 ? 26.030 -5.526 -46.177 1.00 92.75 285 PRO A CA 1
ATOM 2217 C C . PRO A 1 285 ? 25.307 -4.861 -47.353 1.00 92.75 285 PRO A C 1
ATOM 2219 O O . PRO A 1 285 ? 24.842 -5.546 -48.265 1.00 92.75 285 PRO A O 1
ATOM 2222 N N . TYR A 1 286 ? 25.235 -3.535 -47.346 1.00 90.69 286 TYR A N 1
ATOM 2223 C CA . TYR A 1 286 ? 24.699 -2.741 -48.446 1.00 90.69 286 TYR A CA 1
ATOM 2224 C C . TYR A 1 286 ? 25.543 -1.487 -48.665 1.00 90.69 286 TYR A C 1
ATOM 2226 O O . TYR A 1 286 ? 26.062 -0.877 -47.726 1.00 90.69 286 TYR A O 1
ATOM 2234 N N . VAL A 1 287 ? 25.691 -1.113 -49.933 1.00 92.50 287 VAL A N 1
ATOM 2235 C CA . VAL A 1 287 ? 26.464 0.060 -50.341 1.00 92.50 287 VAL A CA 1
ATOM 2236 C C . VAL A 1 287 ? 25.563 1.290 -50.265 1.00 92.50 287 VAL A C 1
ATOM 2238 O O . VAL A 1 287 ? 24.480 1.314 -50.844 1.00 92.50 287 VAL A O 1
ATOM 2241 N N . VAL A 1 288 ? 26.007 2.299 -49.522 1.00 93.12 288 VAL A N 1
ATOM 2242 C CA . VAL A 1 288 ? 25.350 3.608 -49.385 1.00 93.12 288 VAL A CA 1
ATOM 2243 C C . VAL A 1 288 ? 25.974 4.619 -50.339 1.00 93.12 288 VAL A C 1
ATOM 2245 O O . VAL A 1 288 ? 25.257 5.371 -50.992 1.00 93.12 288 VAL A O 1
ATOM 2248 N N . LYS A 1 289 ? 27.309 4.627 -50.430 1.00 94.56 289 LYS A N 1
ATOM 2249 C CA . LYS A 1 289 ? 28.063 5.431 -51.393 1.00 94.56 289 LYS A CA 1
ATOM 2250 C C . LYS A 1 289 ? 28.921 4.494 -52.228 1.00 94.56 289 LYS A C 1
ATOM 2252 O O . LYS A 1 289 ? 29.789 3.814 -51.680 1.00 94.56 289 LYS A O 1
ATOM 2257 N N . HIS A 1 290 ? 28.641 4.460 -53.525 1.00 94.69 290 HIS A N 1
ATOM 2258 C CA . HIS A 1 290 ? 29.465 3.764 -54.504 1.00 94.69 290 HIS A CA 1
ATOM 2259 C C . HIS A 1 290 ? 30.750 4.549 -54.775 1.00 94.69 290 HIS A C 1
ATOM 2261 O O . HIS A 1 290 ? 30.816 5.749 -54.509 1.00 94.69 290 HIS A O 1
ATOM 2267 N N . LEU A 1 291 ? 31.756 3.862 -55.315 1.00 94.56 291 LEU A N 1
ATOM 2268 C CA . LEU A 1 291 ? 32.954 4.516 -55.823 1.00 94.56 291 LEU A CA 1
ATOM 2269 C C . LEU A 1 291 ? 32.578 5.510 -56.928 1.00 94.56 291 LEU A C 1
ATOM 2271 O O . LEU A 1 291 ? 31.659 5.268 -57.711 1.00 94.56 291 LEU A O 1
ATOM 2275 N N . GLU A 1 292 ? 33.297 6.623 -56.962 1.00 93.81 292 GLU A N 1
ATOM 2276 C CA . GLU A 1 292 ? 33.193 7.642 -58.003 1.00 93.81 292 GLU A CA 1
ATOM 2277 C C . GLU A 1 292 ? 34.471 7.617 -58.845 1.00 93.81 292 GLU A C 1
ATOM 2279 O O . GLU A 1 292 ? 35.546 7.293 -58.332 1.00 93.81 292 GLU A O 1
ATOM 2284 N N . ASP A 1 293 ? 34.358 7.968 -60.127 1.00 94.50 293 ASP A N 1
ATOM 2285 C CA . ASP A 1 293 ? 35.513 8.062 -61.017 1.00 94.50 293 ASP A CA 1
ATOM 2286 C C . ASP A 1 293 ? 36.454 9.176 -60.541 1.00 94.50 293 ASP A C 1
ATOM 2288 O O . ASP A 1 293 ? 36.036 10.314 -60.307 1.00 94.50 293 ASP A O 1
ATOM 2292 N N . VAL A 1 294 ? 37.743 8.855 -60.416 1.00 94.62 294 VAL A N 1
ATOM 2293 C CA . VAL A 1 294 ? 38.772 9.810 -59.991 1.00 94.62 294 VAL A CA 1
ATOM 2294 C C . VAL A 1 294 ? 39.826 9.955 -61.080 1.00 94.62 294 VAL A C 1
ATOM 2296 O O . VAL A 1 294 ? 40.575 9.024 -61.368 1.00 94.62 294 VAL A O 1
ATOM 2299 N N . GLU A 1 295 ? 39.932 11.157 -61.644 1.00 93.12 295 GLU A N 1
ATOM 2300 C CA . GLU A 1 295 ? 41.044 11.543 -62.514 1.00 93.12 295 GLU A CA 1
ATOM 2301 C C . GLU A 1 295 ? 42.173 12.158 -61.679 1.00 93.12 295 GLU A C 1
ATOM 2303 O O . GLU A 1 295 ? 41.945 13.041 -60.849 1.00 93.12 295 GLU A O 1
ATOM 2308 N N . SER A 1 296 ? 43.410 11.706 -61.890 1.00 92.06 296 SER A N 1
ATOM 2309 C CA . SER A 1 296 ? 44.571 12.212 -61.156 1.00 92.06 296 SER A CA 1
ATOM 2310 C C . SER A 1 296 ? 45.833 12.226 -62.012 1.00 92.06 296 SER A C 1
ATOM 2312 O O . SER A 1 296 ? 45.989 11.442 -62.947 1.00 92.06 296 SER A O 1
ATOM 2314 N N . ASN A 1 297 ? 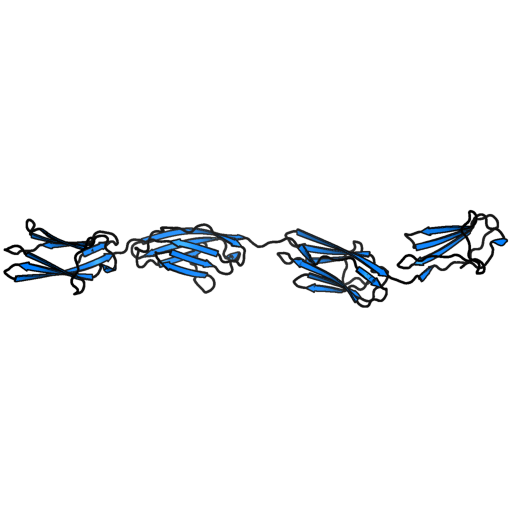46.751 13.133 -61.682 1.00 93.12 297 ASN A N 1
ATOM 2315 C CA . ASN A 1 297 ? 48.048 13.236 -62.343 1.00 93.12 297 ASN A CA 1
ATOM 2316 C C . ASN A 1 297 ? 49.063 12.284 -61.702 1.00 93.12 297 ASN A C 1
ATOM 2318 O O . ASN A 1 297 ? 49.044 12.049 -60.492 1.00 93.12 297 ASN A O 1
ATOM 2322 N N . VAL A 1 298 ? 50.019 11.812 -62.506 1.00 94.56 298 VAL A N 1
ATOM 2323 C CA . VAL A 1 298 ? 51.122 10.972 -62.025 1.00 94.56 298 VAL A CA 1
ATOM 2324 C C . VAL A 1 298 ? 51.854 11.645 -60.856 1.00 94.56 298 VAL A C 1
ATOM 2326 O O . VAL A 1 298 ? 52.195 12.829 -60.902 1.00 94.56 298 VAL A O 1
ATOM 2329 N N . GLY A 1 299 ? 52.110 10.870 -59.804 1.00 91.56 299 GLY A N 1
ATOM 2330 C CA . GLY A 1 299 ? 52.802 11.292 -58.589 1.00 91.56 299 GLY A CA 1
ATOM 2331 C C . GLY A 1 299 ? 51.908 11.883 -57.495 1.00 91.56 299 GLY A C 1
ATOM 2332 O O . GLY A 1 299 ? 52.424 12.118 -56.403 1.00 91.56 299 GLY A O 1
ATOM 2333 N N . GLN A 1 300 ? 50.611 12.095 -57.744 1.00 95.31 300 GLN A N 1
ATOM 2334 C CA . GLN A 1 300 ? 49.637 12.505 -56.720 1.00 95.31 300 GLN A CA 1
ATOM 2335 C C . GLN A 1 300 ? 49.048 11.295 -55.984 1.00 95.31 300 GLN A C 1
ATOM 2337 O O . GLN A 1 300 ? 49.049 10.183 -56.504 1.00 95.31 300 GLN A O 1
ATOM 2342 N N . ASP A 1 301 ? 48.523 11.512 -54.781 1.00 95.25 301 ASP A N 1
ATOM 2343 C CA . ASP A 1 301 ? 47.789 10.477 -54.051 1.00 95.25 301 ASP A CA 1
ATOM 2344 C C . ASP A 1 301 ? 46.327 10.436 -54.522 1.00 95.25 301 ASP A C 1
ATOM 2346 O O . ASP A 1 301 ? 45.693 11.478 -54.697 1.00 95.25 301 ASP A O 1
ATOM 2350 N N . VAL A 1 302 ? 45.786 9.234 -54.718 1.00 95.88 302 VAL A N 1
ATOM 2351 C CA . VAL A 1 302 ? 44.378 8.994 -55.079 1.00 95.88 302 VAL A CA 1
ATOM 2352 C C . VAL A 1 302 ? 43.677 8.335 -53.901 1.00 95.88 302 VAL A C 1
ATOM 2354 O O . VAL A 1 302 ? 44.207 7.384 -53.333 1.00 95.88 302 VAL A O 1
ATOM 2357 N N . ASN A 1 303 ? 42.493 8.825 -53.535 1.00 95.19 303 ASN A N 1
ATOM 2358 C CA . ASN A 1 303 ? 41.678 8.249 -52.470 1.00 95.19 303 ASN A CA 1
ATOM 2359 C C . ASN A 1 303 ? 40.321 7.812 -53.023 1.00 95.19 303 ASN A C 1
ATOM 2361 O O . ASN A 1 303 ? 39.507 8.655 -53.399 1.00 95.19 303 ASN A O 1
ATOM 2365 N N . LEU A 1 304 ? 40.089 6.505 -53.061 1.00 95.94 304 LEU A N 1
ATOM 2366 C CA . LEU A 1 304 ? 38.817 5.913 -53.457 1.00 95.94 304 LEU A CA 1
ATOM 2367 C C . LEU A 1 304 ? 38.005 5.645 -52.195 1.00 95.94 304 LEU A C 1
ATOM 2369 O O . LEU A 1 304 ? 38.498 4.942 -51.314 1.00 95.94 304 LEU A O 1
ATOM 2373 N N . THR A 1 305 ? 36.789 6.191 -52.088 1.00 95.69 305 THR A N 1
ATOM 2374 C CA . THR A 1 305 ? 35.945 5.997 -50.899 1.00 95.69 305 THR A CA 1
ATOM 2375 C C . THR A 1 305 ? 34.588 5.392 -51.225 1.00 95.69 305 THR A C 1
ATOM 2377 O O . THR A 1 305 ? 33.913 5.815 -52.162 1.00 95.69 305 THR A O 1
ATOM 2380 N N . ALA A 1 306 ? 34.182 4.414 -50.417 1.00 95.62 306 ALA A N 1
ATOM 2381 C CA . ALA A 1 306 ? 32.864 3.796 -50.451 1.00 95.62 306 ALA A CA 1
ATOM 2382 C C . ALA A 1 306 ? 32.279 3.759 -49.038 1.00 95.62 306 ALA A C 1
ATOM 2384 O O . ALA A 1 306 ? 32.990 3.493 -48.071 1.00 95.62 306 ALA A O 1
ATOM 2385 N N . ILE A 1 307 ? 30.973 3.980 -48.906 1.00 95.88 307 ILE A N 1
ATOM 2386 C CA . ILE A 1 307 ? 30.278 3.819 -47.622 1.00 95.88 307 ILE A CA 1
ATOM 2387 C C . ILE A 1 307 ? 29.505 2.514 -47.690 1.00 95.88 307 ILE A C 1
ATOM 2389 O O . ILE A 1 307 ? 28.577 2.392 -48.492 1.00 95.88 307 ILE A O 1
ATOM 2393 N N . ILE A 1 308 ? 29.879 1.549 -46.852 1.00 94.69 308 ILE A N 1
ATOM 2394 C CA . ILE A 1 308 ? 29.266 0.217 -46.815 1.00 94.69 308 ILE A CA 1
ATOM 2395 C C . ILE A 1 308 ? 28.785 -0.036 -45.392 1.00 94.69 308 ILE A C 1
ATOM 2397 O O . ILE A 1 308 ? 29.574 -0.079 -44.450 1.00 94.69 308 ILE A O 1
ATOM 2401 N N . LYS A 1 309 ? 27.475 -0.205 -45.233 1.00 92.19 309 LYS A N 1
ATOM 2402 C CA . LYS A 1 309 ? 26.846 -0.464 -43.936 1.00 92.19 309 LYS A CA 1
ATOM 2403 C C . LYS A 1 309 ? 26.441 -1.926 -43.832 1.00 92.19 309 LYS A C 1
ATOM 2405 O O . LYS A 1 309 ? 26.147 -2.566 -44.834 1.00 92.19 309 LYS A O 1
ATOM 2410 N N . GLY A 1 310 ? 26.412 -2.452 -42.616 1.00 91.81 310 GLY A N 1
ATOM 2411 C CA . GLY A 1 310 ? 25.977 -3.813 -42.326 1.00 91.81 310 GLY A CA 1
ATOM 2412 C C . GLY A 1 310 ? 26.189 -4.141 -40.855 1.00 91.81 310 GLY A C 1
ATOM 2413 O O . GLY A 1 310 ? 27.097 -3.599 -40.224 1.00 91.81 310 GLY A O 1
ATOM 2414 N N . THR A 1 311 ? 25.354 -5.032 -40.326 1.00 93.56 311 THR A N 1
ATOM 2415 C CA . THR A 1 311 ? 25.461 -5.519 -38.947 1.00 93.56 311 THR A CA 1
ATOM 2416 C C . THR A 1 311 ? 25.375 -7.047 -38.971 1.00 93.56 311 THR A C 1
ATOM 2418 O O . THR A 1 311 ? 24.281 -7.585 -39.181 1.00 93.56 311 THR A O 1
ATOM 2421 N N . PRO A 1 312 ? 26.486 -7.776 -38.741 1.00 92.25 312 PRO A N 1
ATOM 2422 C CA . PRO A 1 312 ? 27.795 -7.291 -38.279 1.00 92.25 312 PRO A CA 1
ATOM 2423 C C . PRO A 1 312 ? 28.559 -6.472 -39.333 1.00 92.25 312 PRO A C 1
ATOM 2425 O O . PRO A 1 312 ? 28.204 -6.497 -40.511 1.00 92.25 312 PRO A O 1
ATOM 2428 N N . LYS A 1 313 ? 29.613 -5.769 -38.888 1.00 92.19 313 LYS A N 1
ATOM 2429 C CA . LYS A 1 313 ? 30.502 -4.978 -39.751 1.00 92.19 313 LYS A CA 1
ATOM 2430 C C . LYS A 1 313 ? 30.921 -5.801 -40.987 1.00 92.19 313 LYS A C 1
ATOM 2432 O O . LYS A 1 313 ? 31.443 -6.900 -40.802 1.00 92.19 313 LYS A O 1
ATOM 2437 N N . PRO A 1 314 ? 30.716 -5.290 -42.213 1.00 93.56 314 PRO A N 1
ATOM 2438 C CA . PRO A 1 314 ? 31.134 -5.977 -43.431 1.00 93.56 314 PRO A CA 1
ATOM 2439 C C . PRO A 1 314 ? 32.656 -6.124 -43.542 1.00 93.56 314 PRO A C 1
ATOM 2441 O O . PRO A 1 314 ? 33.397 -5.193 -43.231 1.00 93.56 314 PRO A O 1
ATOM 2444 N N . ASP A 1 315 ? 33.110 -7.258 -44.070 1.00 91.69 315 ASP A N 1
ATOM 2445 C CA . ASP A 1 315 ? 34.488 -7.422 -44.533 1.00 91.69 315 ASP A CA 1
ATOM 2446 C C . ASP A 1 315 ? 34.592 -6.940 -45.987 1.00 91.69 315 ASP A C 1
ATOM 2448 O O . ASP A 1 315 ? 33.857 -7.412 -46.857 1.00 91.69 315 ASP A O 1
ATOM 2452 N N . VAL A 1 316 ? 35.497 -5.996 -46.256 1.00 92.38 316 VAL A N 1
ATOM 2453 C CA . VAL A 1 316 ? 35.668 -5.369 -47.579 1.00 92.38 316 VAL A CA 1
ATOM 2454 C C . VAL A 1 316 ? 36.946 -5.870 -48.244 1.00 92.38 316 VAL A C 1
ATOM 2456 O O . VAL A 1 316 ? 37.966 -6.069 -47.587 1.00 92.38 316 VAL A O 1
ATOM 2459 N N . VAL A 1 317 ? 36.885 -6.089 -49.558 1.00 93.50 317 VAL A N 1
ATOM 2460 C CA . VAL A 1 317 ? 38.023 -6.507 -50.382 1.00 93.50 317 VAL A CA 1
ATOM 2461 C C . VAL A 1 317 ? 38.072 -5.633 -51.624 1.00 93.50 317 VAL A C 1
ATOM 2463 O O . VAL A 1 317 ? 37.122 -5.638 -52.396 1.00 93.50 317 VAL A O 1
ATOM 2466 N N . TRP A 1 318 ? 39.195 -4.949 -51.834 1.00 94.94 318 TRP A N 1
ATOM 2467 C CA . TRP A 1 318 ? 39.411 -4.116 -53.014 1.00 94.94 318 TRP A CA 1
ATOM 2468 C C . TRP A 1 318 ? 39.965 -4.920 -54.189 1.00 94.94 318 TRP A C 1
ATOM 2470 O O . TRP A 1 318 ? 40.877 -5.746 -54.030 1.00 94.94 318 TRP A O 1
ATOM 2480 N N . THR A 1 319 ? 39.472 -4.637 -55.390 1.00 94.81 319 THR A N 1
ATOM 2481 C CA . THR A 1 319 ? 39.985 -5.206 -56.641 1.00 94.81 319 THR A CA 1
ATOM 2482 C C . THR A 1 319 ? 40.304 -4.114 -57.662 1.00 94.81 319 THR A C 1
ATOM 2484 O O . THR A 1 319 ? 39.715 -3.039 -57.635 1.00 94.81 319 THR A O 1
ATOM 2487 N N . CYS A 1 320 ? 41.273 -4.368 -58.544 1.00 94.12 320 CYS A N 1
ATOM 2488 C CA . CYS A 1 320 ? 41.563 -3.538 -59.714 1.00 94.12 320 CYS A CA 1
ATOM 2489 C C . CYS A 1 320 ? 41.633 -4.445 -60.943 1.00 94.12 320 CYS A C 1
ATOM 2491 O O . CYS A 1 320 ? 42.417 -5.402 -60.953 1.00 94.12 320 CYS A O 1
ATOM 2493 N N . ASN A 1 321 ? 40.809 -4.175 -61.955 1.00 92.88 321 ASN A N 1
ATOM 2494 C CA . ASN A 1 321 ? 40.634 -5.025 -63.133 1.00 92.88 321 ASN A CA 1
ATOM 2495 C C . ASN A 1 321 ? 40.407 -6.498 -62.724 1.00 92.88 321 ASN A C 1
ATOM 2497 O O . ASN A 1 321 ? 41.135 -7.393 -63.161 1.00 92.88 321 ASN A O 1
ATOM 2501 N N . GLU A 1 322 ? 39.472 -6.715 -61.788 1.00 92.75 322 GLU A N 1
ATOM 2502 C CA . GLU A 1 322 ? 39.093 -8.011 -61.187 1.00 92.75 322 GLU A CA 1
ATOM 2503 C C . GLU A 1 322 ? 40.184 -8.718 -60.358 1.00 92.75 322 GLU A C 1
ATOM 2505 O O . GLU A 1 322 ? 39.971 -9.803 -59.810 1.00 92.75 322 GLU A O 1
ATOM 2510 N N . LYS A 1 323 ? 41.371 -8.122 -60.215 1.00 92.88 323 LYS A N 1
ATOM 2511 C CA . LYS A 1 323 ? 42.454 -8.693 -59.410 1.00 92.88 323 LYS A CA 1
ATOM 2512 C C . LYS A 1 323 ? 42.434 -8.102 -58.014 1.00 92.88 323 LYS A C 1
ATOM 2514 O O . LYS A 1 323 ? 42.504 -6.887 -57.845 1.00 92.88 323 LYS A O 1
ATOM 2519 N N . LYS A 1 324 ? 42.405 -8.978 -57.007 1.00 93.50 324 LYS A N 1
ATOM 2520 C CA . LYS A 1 324 ? 42.499 -8.586 -55.599 1.00 93.50 324 LYS A CA 1
ATOM 2521 C C . LYS A 1 324 ? 43.748 -7.742 -55.356 1.00 93.50 324 LYS A C 1
ATOM 2523 O O . LYS A 1 324 ? 44.862 -8.150 -55.690 1.00 93.50 324 LYS A O 1
ATOM 2528 N N . ILE A 1 325 ? 43.546 -6.594 -54.728 1.00 92.25 325 ILE A N 1
ATOM 2529 C CA . ILE A 1 325 ? 44.618 -5.722 -54.274 1.00 92.25 325 ILE A CA 1
ATOM 2530 C C . ILE A 1 325 ? 45.096 -6.242 -52.918 1.00 92.25 325 ILE A C 1
ATOM 2532 O O . ILE A 1 325 ? 44.300 -6.555 -52.036 1.00 92.25 325 ILE A O 1
ATOM 2536 N N . ALA A 1 326 ? 46.410 -6.379 -52.769 1.00 88.69 326 ALA A N 1
ATOM 2537 C CA . ALA A 1 326 ? 47.023 -6.618 -51.471 1.00 88.69 326 ALA A CA 1
ATOM 2538 C C . ALA A 1 326 ? 47.417 -5.268 -50.847 1.00 88.69 326 ALA A C 1
ATOM 2540 O O . ALA A 1 326 ? 47.966 -4.424 -51.567 1.00 88.69 326 ALA A O 1
ATOM 2541 N N . PRO A 1 327 ? 47.204 -5.067 -49.535 1.00 86.94 327 PRO A N 1
ATOM 2542 C CA . PRO A 1 327 ? 47.717 -3.897 -48.835 1.00 86.94 327 PRO A CA 1
ATOM 2543 C C . PRO A 1 327 ? 49.242 -3.789 -48.974 1.00 86.94 327 PRO A C 1
ATOM 2545 O O . PRO A 1 327 ? 49.967 -4.759 -48.744 1.00 86.94 327 PRO A O 1
ATOM 2548 N N . THR A 1 328 ? 49.738 -2.612 -49.353 1.00 92.00 328 THR A N 1
ATOM 2549 C CA . THR A 1 328 ? 51.173 -2.296 -49.489 1.00 92.00 328 THR A CA 1
ATOM 2550 C C . THR A 1 328 ? 51.435 -0.846 -49.078 1.00 92.00 328 THR A C 1
ATOM 2552 O O . THR A 1 328 ? 50.501 -0.057 -48.983 1.00 92.00 328 THR A O 1
ATOM 2555 N N . ASP A 1 329 ? 52.700 -0.440 -48.940 1.00 89.44 329 ASP A N 1
ATOM 2556 C CA . ASP A 1 329 ? 53.049 0.974 -48.701 1.00 89.44 329 ASP A CA 1
ATOM 2557 C C . ASP A 1 329 ? 52.570 1.910 -49.832 1.00 89.44 329 ASP A C 1
ATOM 2559 O O . ASP A 1 329 ? 52.363 3.101 -49.612 1.00 89.44 329 ASP A O 1
ATOM 2563 N N . LYS A 1 330 ? 52.368 1.374 -51.048 1.00 92.31 330 LYS A N 1
ATOM 2564 C CA . LYS A 1 330 ? 51.798 2.107 -52.192 1.00 92.31 330 LYS A CA 1
ATOM 2565 C C . LYS A 1 330 ? 50.263 2.143 -52.155 1.00 92.31 330 LYS A C 1
ATOM 2567 O O . LYS A 1 330 ? 49.686 3.091 -52.668 1.00 92.31 330 LYS A O 1
ATOM 2572 N N . LYS A 1 331 ? 4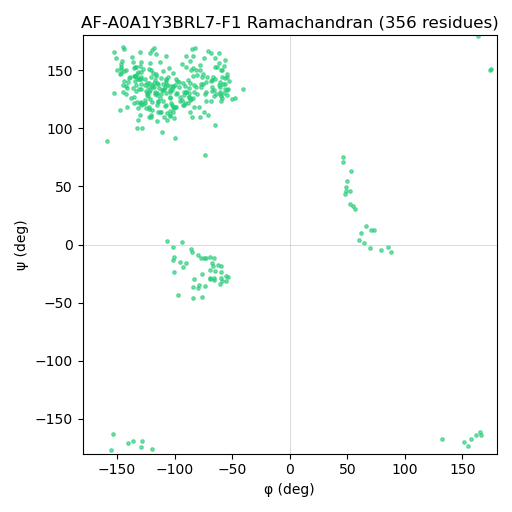9.594 1.131 -51.588 1.00 93.69 331 LYS A N 1
ATOM 2573 C CA . LYS A 1 331 ? 48.125 0.970 -51.588 1.00 93.69 331 LYS A CA 1
ATOM 2574 C C . LYS A 1 331 ? 47.640 0.639 -50.176 1.00 93.69 331 LYS A C 1
ATOM 2576 O O . LYS A 1 331 ? 47.755 -0.510 -49.750 1.00 93.69 331 LYS A O 1
ATOM 2581 N N . THR A 1 332 ? 47.128 1.638 -49.456 1.00 94.88 332 THR A N 1
ATOM 2582 C CA . THR A 1 332 ? 46.719 1.508 -48.048 1.00 94.88 332 THR A CA 1
ATOM 2583 C C . THR A 1 332 ? 45.202 1.538 -47.889 1.00 94.88 332 THR A C 1
ATOM 2585 O O . THR A 1 332 ? 44.522 2.367 -48.486 1.00 94.88 332 THR A O 1
ATOM 2588 N N . GLU A 1 333 ? 44.670 0.637 -47.064 1.00 94.62 333 GLU A N 1
ATOM 2589 C CA . GLU A 1 333 ? 43.241 0.561 -46.747 1.00 94.62 333 GLU A CA 1
ATOM 2590 C C . GLU A 1 333 ? 42.948 1.265 -45.417 1.00 94.62 333 GLU A C 1
ATOM 2592 O O . GLU A 1 333 ? 43.732 1.173 -44.467 1.00 94.62 333 GLU A O 1
ATOM 2597 N N . ARG A 1 334 ? 41.822 1.976 -45.336 1.00 93.44 334 ARG A N 1
ATOM 2598 C CA . ARG A 1 334 ? 41.361 2.680 -44.129 1.00 93.44 334 ARG A CA 1
ATOM 2599 C C . ARG A 1 334 ? 39.870 2.440 -43.911 1.00 93.44 334 ARG A C 1
ATOM 2601 O O . ARG A 1 334 ? 39.132 2.217 -44.867 1.00 93.44 334 ARG A O 1
ATOM 2608 N N . TYR A 1 335 ? 39.443 2.497 -42.653 1.00 94.56 335 TYR A N 1
ATOM 2609 C CA . TYR A 1 335 ? 38.038 2.428 -42.259 1.00 94.56 335 TYR A CA 1
ATOM 2610 C C . TYR A 1 335 ? 37.742 3.493 -41.206 1.00 94.56 335 TYR A C 1
ATOM 2612 O O . TYR A 1 335 ? 38.427 3.545 -40.182 1.00 94.56 335 TYR A O 1
ATOM 2620 N N . ASP A 1 336 ? 36.721 4.306 -41.453 1.00 94.81 336 ASP A N 1
ATOM 2621 C CA . ASP A 1 336 ? 36.144 5.228 -40.481 1.00 94.81 336 ASP A CA 1
ATOM 2622 C C . ASP A 1 336 ? 34.849 4.633 -39.910 1.00 94.81 336 ASP A C 1
ATOM 2624 O O . ASP A 1 336 ? 33.847 4.455 -40.604 1.00 94.81 336 ASP A O 1
ATOM 2628 N N . GLU A 1 337 ? 34.878 4.322 -38.615 1.00 90.25 337 GLU A N 1
ATOM 2629 C CA . GLU A 1 337 ? 33.770 3.687 -37.905 1.00 90.25 337 GLU A CA 1
ATOM 2630 C C . GLU A 1 337 ? 32.558 4.607 -37.729 1.00 90.25 337 GLU A C 1
ATOM 2632 O O . GLU A 1 337 ? 31.427 4.122 -37.740 1.00 90.25 337 GLU A O 1
ATOM 2637 N N . ALA A 1 338 ? 32.761 5.924 -37.637 1.00 88.75 338 ALA A N 1
ATOM 2638 C CA . ALA A 1 338 ? 31.669 6.874 -37.430 1.00 88.75 338 ALA A CA 1
ATOM 2639 C C . ALA A 1 338 ? 30.816 7.057 -38.694 1.00 88.75 338 ALA A C 1
ATOM 2641 O O . ALA A 1 338 ? 29.599 7.226 -38.613 1.00 88.75 338 ALA A O 1
ATOM 2642 N N . SER A 1 339 ? 31.452 7.018 -39.865 1.00 90.69 339 SER A N 1
ATOM 2643 C CA . SER A 1 339 ? 30.799 7.202 -41.165 1.00 90.69 339 SER A CA 1
ATOM 2644 C C . SER A 1 339 ? 30.516 5.888 -41.903 1.00 90.69 339 SER A C 1
ATOM 2646 O O . SER A 1 339 ? 29.763 5.895 -42.878 1.00 90.69 339 SER A O 1
ATOM 2648 N N . CYS A 1 340 ? 31.064 4.762 -41.428 1.00 92.12 340 CYS A N 1
ATOM 2649 C CA . CYS A 1 340 ? 31.120 3.489 -42.156 1.00 92.12 340 CYS A CA 1
ATOM 2650 C C . CYS A 1 340 ? 31.816 3.624 -43.527 1.00 92.12 340 CYS A C 1
ATOM 2652 O O . CYS A 1 340 ? 31.460 2.923 -44.481 1.00 92.12 340 CYS A O 1
ATOM 2654 N N . GLU A 1 341 ? 32.772 4.552 -43.643 1.00 96.25 341 GLU A N 1
ATOM 2655 C CA . GLU A 1 341 ? 33.522 4.800 -44.874 1.00 96.25 341 GLU A CA 1
ATOM 2656 C C . GLU A 1 341 ? 34.753 3.891 -44.944 1.00 96.25 341 GLU A C 1
ATOM 2658 O O . GLU A 1 341 ? 35.581 3.848 -44.034 1.00 96.25 341 GLU A O 1
ATOM 2663 N N . TYR A 1 342 ? 34.877 3.168 -46.051 1.00 95.94 342 TYR A N 1
ATOM 2664 C CA . TYR A 1 342 ? 36.056 2.407 -46.436 1.00 95.94 342 TYR A CA 1
ATOM 2665 C C . TYR A 1 342 ? 36.820 3.203 -47.484 1.00 95.94 342 TYR A C 1
ATOM 2667 O O . TYR A 1 342 ? 36.227 3.718 -48.435 1.00 95.94 342 TYR A O 1
ATOM 2675 N N . SER A 1 343 ? 38.138 3.282 -47.333 1.00 95.19 343 SER A N 1
ATOM 2676 C CA . SER A 1 343 ? 38.991 4.020 -48.259 1.00 95.19 343 SER A CA 1
ATOM 2677 C C . SER A 1 343 ? 40.167 3.182 -48.741 1.00 95.19 343 SER A C 1
ATOM 2679 O O . SER A 1 343 ? 40.820 2.519 -47.934 1.00 95.19 343 SER A O 1
ATOM 2681 N N . LEU A 1 344 ? 40.479 3.273 -50.032 1.00 96.38 344 LEU A N 1
ATOM 2682 C CA . LEU A 1 344 ? 41.732 2.802 -50.614 1.00 96.38 344 LEU A CA 1
ATOM 2683 C C . LEU A 1 344 ? 42.544 4.008 -51.082 1.00 96.38 344 LEU A C 1
ATOM 2685 O O . LEU A 1 344 ? 42.166 4.702 -52.027 1.00 96.38 344 LEU A O 1
ATOM 2689 N N . VAL A 1 345 ? 43.681 4.233 -50.428 1.00 95.94 345 VAL A N 1
ATOM 2690 C CA . VAL A 1 345 ? 44.619 5.300 -50.776 1.00 95.94 345 VAL A CA 1
ATOM 2691 C C . VAL A 1 345 ? 45.760 4.724 -51.603 1.00 95.94 345 VAL A C 1
ATOM 2693 O O . VAL A 1 345 ? 46.518 3.876 -51.129 1.00 95.94 345 VAL A O 1
ATOM 2696 N N . ILE A 1 346 ? 45.902 5.205 -52.834 1.00 96.00 346 ILE A N 1
ATOM 2697 C CA . ILE A 1 346 ? 47.001 4.877 -53.741 1.00 96.00 346 ILE A CA 1
ATOM 2698 C C . ILE A 1 346 ? 47.999 6.033 -53.691 1.00 96.00 346 ILE A C 1
ATOM 2700 O O . ILE A 1 346 ? 47.721 7.127 -54.181 1.00 96.00 346 ILE A O 1
ATOM 2704 N N . HIS A 1 347 ? 49.157 5.799 -53.085 1.00 95.50 347 HIS A N 1
ATOM 2705 C CA . HIS A 1 347 ? 50.200 6.802 -52.920 1.00 95.50 347 HIS A CA 1
ATOM 2706 C C . HIS A 1 347 ? 51.048 6.946 -54.184 1.00 95.50 347 HIS A C 1
ATOM 2708 O O . HIS A 1 347 ? 51.506 5.946 -54.746 1.00 95.50 347 HIS A O 1
ATOM 2714 N N . LYS A 1 348 ? 51.327 8.193 -54.585 1.00 94.25 348 LYS A N 1
ATOM 2715 C CA . LYS A 1 348 ? 52.142 8.531 -55.768 1.00 94.25 348 LYS A CA 1
ATOM 2716 C C . LYS A 1 348 ? 51.699 7.775 -57.027 1.00 94.25 348 LYS A C 1
ATOM 2718 O O . LYS A 1 348 ? 52.517 7.103 -57.664 1.00 94.25 348 LYS A O 1
ATOM 2723 N N . PHE A 1 349 ? 50.419 7.903 -57.364 1.00 93.81 349 PHE A N 1
ATOM 2724 C CA . PHE A 1 349 ? 49.746 7.261 -58.491 1.00 93.81 349 PHE A CA 1
ATOM 2725 C C . PHE A 1 349 ? 50.604 7.241 -59.764 1.00 93.81 349 PHE A C 1
ATOM 2727 O O . PHE A 1 349 ? 51.220 8.248 -60.124 1.00 93.81 349 PHE A O 1
ATOM 2734 N N . GLN A 1 350 ? 50.671 6.096 -60.434 1.00 94.25 350 GLN A N 1
ATOM 2735 C CA . GLN A 1 350 ? 51.385 5.897 -61.696 1.00 94.25 350 GLN A CA 1
ATOM 2736 C C . GLN A 1 350 ? 50.414 5.416 -62.782 1.00 94.25 350 GLN A C 1
ATOM 2738 O O . GLN A 1 350 ? 49.316 4.959 -62.487 1.00 94.25 350 GLN A O 1
ATOM 2743 N N . GLU A 1 351 ? 50.821 5.489 -64.051 1.00 91.69 351 GLU A N 1
ATOM 2744 C CA . GLU A 1 351 ? 49.981 5.057 -65.182 1.00 91.69 351 GLU A CA 1
ATOM 2745 C C . GLU A 1 351 ? 49.566 3.573 -65.081 1.00 91.69 351 GLU A C 1
ATOM 2747 O O . GLU A 1 351 ? 48.455 3.214 -65.466 1.00 91.69 351 GLU A O 1
ATOM 2752 N N . ASP A 1 352 ? 50.409 2.720 -64.489 1.00 91.12 352 ASP A N 1
ATOM 2753 C CA . ASP A 1 352 ? 50.133 1.293 -64.261 1.00 91.12 352 ASP A CA 1
ATOM 2754 C C . ASP A 1 352 ? 49.133 1.015 -63.124 1.00 91.12 352 ASP A C 1
ATOM 2756 O O . ASP A 1 352 ? 48.658 -0.113 -62.987 1.00 91.12 352 ASP A O 1
ATOM 2760 N N . ASP A 1 353 ? 48.797 2.027 -62.320 1.00 92.25 353 ASP A N 1
ATOM 2761 C CA . ASP A 1 353 ? 47.712 1.961 -61.342 1.00 92.25 353 ASP A CA 1
ATOM 2762 C C . ASP A 1 353 ? 46.351 2.305 -61.965 1.00 92.25 353 ASP A C 1
ATOM 2764 O O . ASP A 1 353 ? 45.337 2.222 -61.283 1.00 92.25 353 ASP A O 1
ATOM 2768 N N . SER A 1 354 ? 46.292 2.693 -63.242 1.00 93.06 354 SER A N 1
ATOM 2769 C CA . SER A 1 354 ? 45.010 2.923 -63.911 1.00 93.06 354 SER A CA 1
ATOM 2770 C C . SER A 1 354 ? 44.225 1.618 -64.097 1.00 93.06 354 SER A C 1
ATOM 2772 O O . SER A 1 354 ? 44.777 0.554 -64.395 1.00 93.06 354 SER A O 1
ATOM 2774 N N . GLY A 1 355 ? 42.908 1.686 -63.917 1.00 93.75 355 GLY A N 1
ATOM 2775 C CA . GLY A 1 355 ? 42.038 0.529 -64.080 1.00 93.75 355 GLY A CA 1
ATOM 2776 C C . GLY A 1 355 ? 40.665 0.720 -63.461 1.00 93.75 355 GLY A C 1
ATOM 2777 O O . GLY A 1 355 ? 40.373 1.751 -62.860 1.00 93.75 355 GLY A O 1
ATOM 2778 N N . GLU A 1 356 ? 39.835 -0.306 -63.603 1.00 95.75 356 GLU A N 1
ATOM 2779 C CA . GLU A 1 356 ? 38.527 -0.379 -62.962 1.00 95.75 356 GLU A CA 1
ATOM 2780 C C . GLU A 1 356 ? 38.689 -0.882 -61.526 1.00 95.75 356 GLU A C 1
ATOM 2782 O O . GLU A 1 356 ? 39.178 -1.994 -61.313 1.00 95.75 356 GLU A O 1
ATOM 2787 N N . TYR A 1 357 ? 38.302 -0.064 -60.549 1.00 94.88 357 TYR A N 1
ATOM 2788 C CA . TYR A 1 357 ? 38.343 -0.411 -59.130 1.00 94.88 357 TYR A CA 1
ATOM 2789 C C . TYR A 1 357 ? 36.953 -0.800 -58.628 1.00 94.88 357 TYR A C 1
ATOM 2791 O O . TYR A 1 357 ? 35.979 -0.112 -58.934 1.00 94.88 357 TYR A O 1
ATOM 2799 N N . GLN A 1 358 ? 36.875 -1.878 -57.844 1.00 90.81 358 GLN A N 1
ATOM 2800 C CA . GLN A 1 358 ? 35.638 -2.369 -57.222 1.00 90.81 358 GLN A CA 1
ATOM 2801 C C . GLN A 1 358 ? 35.862 -2.745 -55.762 1.00 90.81 358 GLN A C 1
ATOM 2803 O O . GLN A 1 358 ? 36.947 -3.316 -55.465 1.00 90.81 358 GLN A O 1
#

Radius of gyration: 49.9 Å; Cα contacts (8 Å, |Δi|>4): 832; chains: 1; bounding box: 98×40×140 Å

Foldseek 3Di:
DAEAEAQAKDKDKDADDDPPQFPDKWKDFPNHTDDDDPQWDWDADNVRRMIMIIGGRDAQVNFGKMKMWTDDPVGIDIDIDGYGYHFAWKDWPFFWEAWEDEAQAKTKTKTFIQPSRPPKDKWKDFPNHTDDDDPQWDWAADPRRIIMTIGGRDDPVNWGKMKMWIGDPNGIDMHIYTYHYHYDWFWKDWPAFWEAEEEEAQPFKDKTWTFIDTVPQKDKWKDFPNHTDDCPDPPAHWDKDDDSGTIMIIHGRDDQVSFGKMKMKIGDPVGIDMHMYTYHYFDDKDWPADWDDDDDDAQAKDKTKTQIDGVVLDDDFKDFQNHTDDDDPQWHWDADPVRSMIMIIGGRDDPVSDGDMD

Solvent-accessible surface area (backbone atoms only — not comparable to full-atom values): 19845 Å² total; per-residue (Å²): 114,49,79,38,48,47,67,34,71,38,73,51,74,46,78,61,89,59,86,70,63,63,79,45,79,47,46,23,49,74,88,39,78,54,73,77,49,97,49,31,43,73,53,75,42,75,93,75,34,32,38,37,39,38,32,57,53,30,41,71,84,68,34,42,44,34,35,44,35,38,29,41,99,88,48,74,52,74,49,78,40,44,37,45,46,40,56,47,52,33,42,70,78,37,60,47,60,69,42,75,40,48,53,60,36,68,44,70,42,51,35,24,33,48,54,76,20,54,81,59,44,80,48,48,23,48,77,89,38,76,60,78,75,51,95,50,35,36,79,49,76,55,73,80,36,29,34,30,48,35,33,50,58,32,42,79,88,66,45,43,48,37,34,43,36,37,31,38,100,67,34,62,35,76,39,62,29,41,40,45,58,43,76,78,69,36,43,30,43,69,79,38,62,50,65,69,44,78,53,44,56,64,40,63,72,47,76,51,58,40,27,43,50,35,29,63,80,50,51,78,49,47,26,51,74,87,41,74,64,52,79,83,46,87,87,59,72,52,46,78,49,78,54,98,53,30,41,33,43,34,37,51,56,32,50,66,85,72,37,44,44,35,36,45,38,31,36,40,96,66,36,64,38,76,38,56,27,46,36,46,44,31,39,75,70,46,77,77,36,70,74,72,94,79,90,79,60,77,62,40,71,46,78,48,52,33,24,53,47,33,36,71,77,66,88,85,76,53,25,46,69,85,38,75,62,73,81,42,96,49,35,42,76,48,75,42,81,91,75,34,32,39,35,46,36,33,50,51,33,47,82,87,72,64,71,56,73,85

Organism: Euroglyphus maynei (NCBI:txid6958)